Protein AF-A0A925Q918-F1 (afdb_monomer_lite)

Structure (mmCIF, N/CA/C/O backbone):
data_AF-A0A925Q918-F1
#
_entry.id   AF-A0A925Q918-F1
#
loop_
_atom_site.group_PDB
_atom_site.id
_atom_site.type_symbol
_atom_site.label_atom_id
_atom_site.label_alt_id
_atom_site.label_comp_id
_atom_site.label_asym_id
_atom_site.label_entity_id
_atom_site.label_seq_id
_atom_site.pdbx_PDB_ins_code
_atom_site.Cartn_x
_atom_site.Cartn_y
_atom_site.Cartn_z
_atom_site.occupancy
_atom_site.B_iso_or_equiv
_atom_site.auth_seq_id
_atom_site.auth_comp_id
_atom_site.auth_asym_id
_atom_site.auth_atom_id
_atom_site.pdbx_PDB_model_num
ATOM 1 N N . MET A 1 1 ? -35.138 20.720 -2.880 1.00 37.59 1 MET A N 1
ATOM 2 C CA . MET A 1 1 ? -34.017 20.878 -3.836 1.00 37.59 1 MET A CA 1
ATOM 3 C C . MET A 1 1 ? -32.774 20.221 -3.249 1.00 37.59 1 MET A C 1
ATOM 5 O O . MET A 1 1 ? -32.329 20.643 -2.191 1.00 37.59 1 MET A O 1
ATOM 9 N N . LYS A 1 2 ? -32.276 19.140 -3.869 1.00 40.06 2 LYS A N 1
ATOM 10 C CA . LYS A 1 2 ? -31.050 18.437 -3.449 1.00 40.06 2 LYS A CA 1
ATOM 11 C C . LYS A 1 2 ? -29.834 19.324 -3.742 1.00 40.06 2 LYS A C 1
ATOM 13 O O . LYS A 1 2 ? -29.638 19.727 -4.882 1.00 40.06 2 LYS A O 1
ATOM 18 N N . SER A 1 3 ? -29.049 19.622 -2.711 1.00 36.06 3 SER A N 1
ATOM 19 C CA . SER A 1 3 ? -27.741 20.272 -2.839 1.00 36.06 3 SER A CA 1
ATOM 20 C C . SER A 1 3 ? -26.745 19.302 -3.496 1.00 36.06 3 SER A C 1
ATOM 22 O O . SER A 1 3 ? -26.729 18.128 -3.111 1.00 36.06 3 SER A O 1
ATOM 24 N N . PRO A 1 4 ? -25.923 19.733 -4.469 1.00 42.91 4 PRO A N 1
ATOM 25 C CA . PRO A 1 4 ? -24.877 18.887 -5.023 1.00 42.91 4 PRO A CA 1
ATOM 26 C C . PRO A 1 4 ? -23.776 18.694 -3.972 1.00 42.91 4 PRO A C 1
ATOM 28 O O . PRO A 1 4 ? -23.229 19.656 -3.428 1.00 42.91 4 PRO A O 1
ATOM 31 N N . SER A 1 5 ? -23.450 17.436 -3.671 1.00 46.84 5 SER A N 1
ATOM 32 C CA . SER A 1 5 ? -22.357 17.074 -2.770 1.00 46.84 5 SER A CA 1
ATOM 33 C C . SER A 1 5 ? -21.031 17.585 -3.334 1.00 46.84 5 SER A C 1
ATOM 35 O O . SER A 1 5 ? -20.573 17.119 -4.379 1.00 46.84 5 SER A O 1
ATOM 37 N N . ARG A 1 6 ? -20.411 18.549 -2.650 1.00 44.41 6 ARG A N 1
ATOM 38 C CA . ARG A 1 6 ? -19.086 19.064 -3.006 1.00 44.41 6 ARG A CA 1
ATOM 39 C C . ARG A 1 6 ? -18.035 17.986 -2.740 1.00 44.41 6 ARG A C 1
ATOM 41 O O . ARG A 1 6 ? -17.865 17.547 -1.606 1.00 44.41 6 ARG A O 1
ATOM 48 N N . MET A 1 7 ? -17.332 17.581 -3.792 1.00 38.00 7 MET A N 1
ATOM 49 C CA . MET A 1 7 ? -16.152 16.724 -3.718 1.00 38.00 7 MET A CA 1
ATOM 50 C C . MET A 1 7 ? -15.039 17.497 -2.999 1.00 38.00 7 MET A C 1
ATOM 52 O O . MET A 1 7 ? -14.451 18.420 -3.555 1.00 38.00 7 MET A O 1
ATOM 56 N N . SER A 1 8 ? -14.811 17.189 -1.722 1.00 34.91 8 SER A N 1
ATOM 57 C CA . SER A 1 8 ? -13.728 17.790 -0.941 1.00 34.91 8 SER A CA 1
ATOM 58 C C . SER A 1 8 ? -12.432 17.048 -1.258 1.00 34.91 8 SER A C 1
ATOM 60 O O . SER A 1 8 ? -12.222 15.933 -0.791 1.00 34.91 8 SER A O 1
ATOM 62 N N . ILE A 1 9 ? -11.572 17.660 -2.073 1.00 39.00 9 ILE A N 1
ATOM 63 C CA . ILE A 1 9 ? -10.197 17.200 -2.286 1.00 39.00 9 ILE A CA 1
ATOM 64 C C . ILE A 1 9 ? -9.387 17.684 -1.081 1.00 39.00 9 ILE A C 1
ATOM 66 O O . ILE A 1 9 ? -9.097 18.874 -0.959 1.00 39.00 9 ILE A O 1
ATOM 70 N N . ARG A 1 10 ? -9.063 16.780 -0.155 1.00 36.84 10 ARG A N 1
ATOM 71 C CA . ARG A 1 10 ? -8.125 17.059 0.938 1.00 36.84 10 ARG A CA 1
ATOM 72 C C . ARG A 1 10 ? -6.734 16.623 0.491 1.00 36.84 10 ARG A C 1
ATOM 74 O O . ARG A 1 10 ? -6.444 15.434 0.447 1.00 36.84 10 ARG A O 1
ATOM 81 N N . VAL A 1 11 ? -5.893 17.588 0.124 1.00 34.44 11 VAL A N 1
ATOM 82 C CA . VAL A 1 11 ? -4.475 17.352 -0.176 1.00 34.44 11 VAL A CA 1
ATOM 83 C C . VAL A 1 11 ? -3.714 17.310 1.147 1.00 34.44 11 VAL A C 1
ATOM 85 O O . VAL A 1 11 ? -3.622 18.322 1.835 1.00 34.44 11 VAL A O 1
ATOM 88 N N . CYS A 1 12 ? -3.177 16.146 1.507 1.00 30.91 12 CYS A N 1
ATOM 89 C CA . CYS A 1 12 ? -2.234 15.998 2.612 1.00 30.91 12 CYS A CA 1
ATOM 90 C C . CYS A 1 12 ? -0.855 15.719 2.005 1.00 30.91 12 CYS A C 1
ATOM 92 O O . CYS A 1 12 ? -0.639 14.656 1.429 1.00 30.91 12 CYS A O 1
ATOM 94 N N . VAL A 1 13 ? 0.064 16.685 2.086 1.00 33.44 13 VAL A N 1
ATOM 95 C CA . VAL A 1 13 ? 1.458 16.497 1.658 1.00 33.44 13 VAL A CA 1
ATOM 96 C C . VAL A 1 13 ? 2.226 15.920 2.842 1.00 33.44 13 VAL A C 1
ATOM 98 O O . VAL A 1 13 ? 2.488 16.632 3.808 1.00 33.44 13 VAL A O 1
ATOM 101 N N . LEU A 1 14 ? 2.559 14.629 2.789 1.00 33.78 14 LEU A N 1
ATOM 102 C CA . LEU A 1 14 ? 3.441 13.991 3.765 1.00 33.78 14 LEU A CA 1
ATOM 103 C C . LEU A 1 14 ? 4.842 13.869 3.155 1.00 33.78 14 LEU A C 1
ATOM 105 O O . LEU A 1 14 ? 5.044 13.118 2.202 1.00 33.78 14 LEU A O 1
ATOM 109 N N . LEU A 1 15 ? 5.810 14.613 3.692 1.00 34.03 15 LEU A N 1
ATOM 110 C CA . LEU A 1 15 ? 7.219 14.477 3.328 1.00 34.03 15 LEU A CA 1
ATOM 111 C C . LEU A 1 15 ? 7.847 13.417 4.247 1.00 34.03 15 LEU A C 1
ATOM 113 O O . LEU A 1 15 ? 8.224 13.718 5.376 1.00 34.03 15 LEU A O 1
ATOM 117 N N . ALA A 1 16 ? 7.898 12.162 3.798 1.00 38.09 16 ALA A N 1
ATOM 118 C CA . ALA A 1 16 ? 8.493 11.067 4.564 1.00 38.09 16 ALA A CA 1
ATOM 119 C C . ALA A 1 16 ? 9.933 10.797 4.095 1.00 38.09 16 ALA A C 1
ATOM 121 O O . ALA A 1 16 ? 10.153 10.312 2.986 1.00 38.09 16 ALA A O 1
ATOM 122 N N . LEU A 1 17 ? 10.917 11.086 4.952 1.00 33.47 17 LEU A N 1
ATOM 123 C CA . LEU A 1 17 ? 12.289 10.588 4.815 1.00 33.47 17 LEU A CA 1
ATOM 124 C C . LEU A 1 17 ? 12.313 9.126 5.285 1.00 33.47 17 LEU A C 1
ATOM 126 O O . LEU A 1 17 ? 12.391 8.851 6.480 1.00 33.47 17 LEU A O 1
ATOM 130 N N . ILE A 1 18 ? 12.192 8.179 4.353 1.00 43.91 18 ILE A N 1
ATOM 131 C CA . ILE A 1 18 ? 12.262 6.746 4.669 1.00 43.91 18 ILE A CA 1
ATOM 132 C C . ILE A 1 18 ? 13.734 6.320 4.668 1.00 43.91 18 ILE A C 1
ATOM 134 O O . ILE A 1 18 ? 14.336 6.129 3.616 1.00 43.91 18 ILE A O 1
ATOM 138 N N . GLY A 1 19 ? 14.306 6.175 5.865 1.00 35.44 19 GLY A N 1
ATOM 139 C CA . GLY A 1 19 ? 15.662 5.669 6.108 1.00 35.44 19 GLY A CA 1
ATOM 140 C C . GLY A 1 19 ? 15.712 4.180 6.465 1.00 35.44 19 GLY A C 1
ATOM 141 O O . GLY A 1 19 ? 16.489 3.797 7.333 1.00 35.44 19 GLY A O 1
ATOM 142 N N . ALA A 1 20 ? 14.870 3.341 5.857 1.00 37.22 20 ALA A N 1
ATOM 143 C CA . ALA A 1 20 ? 14.883 1.897 6.092 1.00 37.22 20 ALA A CA 1
ATOM 144 C C . ALA A 1 20 ? 15.453 1.167 4.870 1.00 37.22 20 ALA A C 1
ATOM 146 O O . ALA A 1 20 ? 14.846 1.169 3.800 1.00 37.22 20 ALA A O 1
ATOM 147 N N . ALA A 1 21 ? 16.621 0.540 5.031 1.00 39.09 21 ALA A N 1
ATOM 148 C CA . ALA A 1 21 ? 17.145 -0.398 4.046 1.00 39.09 21 ALA A CA 1
ATOM 149 C C . ALA A 1 21 ? 16.276 -1.671 4.071 1.00 39.09 21 ALA A C 1
ATOM 151 O O . ALA A 1 21 ? 16.180 -2.306 5.125 1.00 39.09 21 ALA A O 1
ATOM 152 N N . PRO A 1 22 ? 15.625 -2.063 2.962 1.00 45.59 22 PRO A N 1
ATOM 153 C CA . PRO A 1 22 ? 14.920 -3.334 2.918 1.00 45.59 22 PRO A CA 1
ATOM 154 C C . PRO A 1 22 ? 15.937 -4.480 3.024 1.00 45.59 22 PRO A C 1
ATOM 156 O O . PRO A 1 22 ? 16.922 -4.516 2.286 1.00 45.59 22 PRO A O 1
ATOM 159 N N . LEU A 1 23 ? 15.699 -5.428 3.934 1.00 40.31 23 LEU A N 1
ATOM 160 C CA . LEU A 1 23 ? 16.424 -6.698 3.959 1.00 40.31 23 LEU A CA 1
ATOM 161 C C . LEU A 1 23 ? 15.971 -7.530 2.753 1.00 40.31 23 LEU A C 1
ATOM 163 O O . LEU A 1 23 ? 14.860 -8.058 2.728 1.00 40.31 23 LEU A O 1
ATOM 167 N N . ALA A 1 24 ? 16.828 -7.614 1.738 1.00 43.19 24 ALA A N 1
ATOM 168 C CA . ALA A 1 24 ? 16.620 -8.449 0.565 1.00 43.19 24 ALA A CA 1
ATOM 169 C C . ALA A 1 24 ? 17.143 -9.867 0.836 1.00 43.19 24 ALA A C 1
ATOM 171 O O . ALA A 1 24 ? 18.334 -10.058 1.080 1.00 43.19 24 ALA A O 1
ATOM 172 N N . VAL A 1 25 ? 16.270 -10.872 0.769 1.00 38.81 25 VAL A N 1
ATOM 173 C CA . VAL A 1 25 ? 16.685 -12.279 0.693 1.00 38.81 25 VAL A CA 1
ATOM 174 C C . VAL A 1 25 ? 16.764 -12.639 -0.792 1.00 38.81 25 VAL A C 1
ATOM 176 O O . VAL A 1 25 ? 15.742 -12.872 -1.428 1.00 38.81 25 VAL A O 1
ATOM 179 N N . GLY A 1 26 ? 17.977 -12.615 -1.353 1.00 42.62 26 GLY A N 1
ATOM 180 C CA . GLY A 1 26 ? 18.254 -12.850 -2.778 1.00 42.62 26 GLY A CA 1
ATOM 181 C C . GLY A 1 26 ? 18.883 -11.630 -3.460 1.00 42.62 26 GLY A C 1
ATOM 182 O O . GLY A 1 26 ? 18.553 -10.494 -3.129 1.00 42.62 26 GLY A O 1
ATOM 183 N N . GLY A 1 27 ? 19.830 -11.858 -4.379 1.00 45.12 27 GLY A N 1
ATOM 184 C CA . GLY A 1 27 ? 20.510 -10.786 -5.114 1.00 45.12 27 GLY A CA 1
ATOM 185 C C . GLY A 1 27 ? 19.511 -9.826 -5.769 1.00 45.12 27 GLY A C 1
ATOM 186 O O . GLY A 1 27 ? 18.573 -10.260 -6.433 1.00 45.12 27 GLY A O 1
ATOM 187 N N . SER A 1 28 ? 19.687 -8.523 -5.539 1.00 51.94 28 SER A N 1
ATOM 188 C CA . SER A 1 28 ? 18.793 -7.484 -6.055 1.00 51.94 28 SER A CA 1
ATOM 189 C C . SER A 1 28 ? 19.136 -7.172 -7.510 1.00 51.94 28 SER A C 1
ATOM 191 O O . SER A 1 28 ? 20.188 -6.597 -7.779 1.00 51.94 28 SER A O 1
ATOM 193 N N . ASN A 1 29 ? 18.230 -7.490 -8.438 1.00 60.44 29 ASN A N 1
ATOM 194 C CA . ASN A 1 29 ? 18.363 -7.136 -9.860 1.00 60.44 29 ASN A CA 1
ATOM 195 C C . ASN A 1 29 ? 17.433 -5.977 -10.282 1.00 60.44 29 ASN A C 1
ATOM 197 O O . ASN A 1 29 ? 17.457 -5.556 -11.440 1.00 60.44 29 ASN A O 1
ATOM 201 N N . ARG A 1 30 ? 16.632 -5.439 -9.351 1.00 64.31 30 ARG A N 1
ATOM 202 C CA . ARG A 1 30 ? 15.842 -4.207 -9.518 1.00 64.31 30 ARG A CA 1
ATOM 203 C C . ARG A 1 30 ? 16.454 -3.027 -8.767 1.00 64.31 30 ARG A C 1
ATOM 205 O O . ARG A 1 30 ? 17.203 -3.208 -7.806 1.00 64.31 30 ARG A O 1
ATOM 212 N N . LEU A 1 31 ? 16.099 -1.812 -9.198 1.00 61.19 31 LEU A N 1
ATOM 213 C CA . LEU A 1 31 ? 16.453 -0.581 -8.492 1.00 61.19 31 LEU A CA 1
ATOM 214 C C . LEU A 1 31 ? 15.905 -0.635 -7.064 1.00 61.19 31 LEU A C 1
ATOM 216 O O . LEU A 1 31 ? 14.714 -0.902 -6.855 1.00 61.19 31 LEU A O 1
ATOM 220 N N . LEU A 1 32 ? 16.774 -0.363 -6.087 1.00 61.34 32 LEU A N 1
ATOM 221 C CA . LEU A 1 32 ? 16.380 -0.265 -4.686 1.00 61.34 32 LEU A CA 1
ATOM 222 C C . LEU A 1 32 ? 15.179 0.683 -4.561 1.00 61.34 32 LEU A C 1
ATOM 224 O O . LEU A 1 32 ? 15.100 1.697 -5.249 1.00 61.34 32 LEU A O 1
ATOM 228 N N . ALA A 1 33 ? 14.220 0.300 -3.717 1.00 62.22 33 ALA A N 1
ATOM 229 C CA . ALA A 1 33 ? 12.955 1.003 -3.486 1.00 62.22 33 ALA A CA 1
ATOM 230 C C . ALA A 1 33 ? 11.918 1.028 -4.639 1.00 62.22 33 ALA A C 1
ATOM 232 O O . ALA A 1 33 ? 10.837 1.584 -4.455 1.00 62.22 33 ALA A O 1
ATOM 233 N N . THR A 1 34 ? 12.145 0.336 -5.765 1.00 62.59 34 THR A N 1
ATOM 234 C CA . THR A 1 34 ? 11.083 0.087 -6.774 1.00 62.59 34 THR A CA 1
ATOM 235 C C . THR A 1 34 ? 10.290 -1.205 -6.536 1.00 62.59 34 THR A C 1
ATOM 237 O O . THR A 1 34 ? 9.191 -1.351 -7.053 1.00 62.59 34 THR A O 1
ATOM 240 N N . GLY A 1 35 ? 10.796 -2.126 -5.712 1.00 60.22 35 GLY A N 1
ATOM 241 C CA . GLY A 1 35 ? 10.077 -3.351 -5.318 1.00 60.22 35 GLY A CA 1
ATOM 242 C C . GLY A 1 35 ? 10.017 -3.605 -3.807 1.00 60.22 35 GLY A C 1
ATOM 243 O O . GLY A 1 35 ? 9.383 -4.557 -3.368 1.00 60.22 35 GLY A O 1
ATOM 244 N N . GLY A 1 36 ? 10.686 -2.758 -3.011 1.00 60.75 36 GLY A N 1
ATOM 245 C CA . GLY A 1 36 ? 10.850 -2.946 -1.562 1.00 60.75 36 GLY A CA 1
ATOM 246 C C . GLY A 1 36 ? 10.119 -1.935 -0.675 1.00 60.75 36 GLY A C 1
ATOM 247 O O . GLY A 1 36 ? 10.181 -2.061 0.544 1.00 60.75 36 GLY A O 1
ATOM 248 N N . VAL A 1 37 ? 9.457 -0.921 -1.247 1.00 79.88 37 VAL A N 1
ATOM 249 C CA . VAL A 1 37 ? 8.637 0.019 -0.462 1.00 79.88 37 VAL A CA 1
ATOM 250 C C . VAL A 1 37 ? 7.244 -0.572 -0.298 1.00 79.88 37 VAL A C 1
ATOM 252 O O . VAL A 1 37 ? 6.639 -1.022 -1.272 1.00 79.88 37 VAL A O 1
ATOM 255 N N . MET A 1 38 ? 6.748 -0.561 0.936 1.00 84.19 38 MET A N 1
ATOM 256 C CA . MET A 1 38 ? 5.483 -1.179 1.315 1.00 84.19 38 MET A CA 1
ATOM 257 C C . MET A 1 38 ? 4.484 -0.127 1.790 1.00 84.19 38 MET A C 1
ATOM 259 O O . MET A 1 38 ? 4.836 0.816 2.505 1.00 84.19 38 MET A O 1
ATOM 263 N N . GLN A 1 39 ? 3.222 -0.318 1.412 1.00 89.62 39 GLN A N 1
ATOM 264 C CA . GLN A 1 39 ? 2.101 0.420 1.970 1.00 89.62 39 GLN A CA 1
ATOM 265 C C . GLN A 1 39 ? 1.795 -0.112 3.382 1.00 89.62 39 GLN A C 1
ATOM 267 O O . GLN A 1 39 ? 1.918 -1.309 3.636 1.00 89.62 39 GLN A O 1
ATOM 272 N N . ILE A 1 40 ? 1.290 0.735 4.281 1.00 90.31 40 ILE A N 1
ATOM 273 C CA . ILE A 1 40 ? 0.862 0.376 5.644 1.00 90.31 40 ILE A CA 1
ATOM 274 C C . ILE A 1 40 ? -0.230 -0.703 5.684 1.00 90.31 40 ILE A C 1
ATOM 276 O O . ILE A 1 40 ? -0.476 -1.269 6.744 1.00 90.31 40 ILE A O 1
ATOM 280 N N . GLU A 1 41 ? -0.898 -0.972 4.561 1.00 90.62 41 GLU A N 1
ATOM 281 C CA . GLU A 1 41 ? -1.934 -2.003 4.402 1.00 90.62 41 GLU A CA 1
ATOM 282 C C . GLU A 1 41 ? -1.392 -3.310 3.799 1.00 90.62 41 GLU A C 1
ATOM 284 O O . GLU A 1 41 ? -2.156 -4.224 3.502 1.00 90.62 41 GLU A O 1
ATOM 289 N N . GLY A 1 42 ? -0.076 -3.414 3.599 1.00 87.94 42 GLY A N 1
ATOM 290 C CA . GLY A 1 42 ? 0.587 -4.659 3.213 1.00 87.94 42 GLY A CA 1
ATOM 291 C C . GLY A 1 42 ? 0.992 -4.765 1.753 1.00 87.94 42 GLY A C 1
ATOM 292 O O . GLY A 1 42 ? 1.946 -5.475 1.462 1.00 87.94 42 GLY A O 1
ATOM 293 N N . SER A 1 43 ? 0.322 -4.078 0.831 1.00 89.56 43 SER A N 1
ATOM 294 C CA . SER A 1 43 ? 0.672 -4.163 -0.593 1.00 89.56 43 SER A CA 1
ATOM 295 C C . SER A 1 43 ? 1.907 -3.337 -0.943 1.00 89.56 43 SER A C 1
ATOM 297 O O . SER A 1 43 ? 2.155 -2.294 -0.335 1.00 89.56 43 SER A O 1
ATOM 299 N N . ALA A 1 44 ? 2.652 -3.747 -1.971 1.00 88.00 44 ALA A N 1
ATOM 300 C CA . ALA A 1 44 ? 3.800 -2.974 -2.443 1.00 88.00 44 ALA A CA 1
ATOM 301 C C . ALA A 1 44 ? 3.373 -1.580 -2.930 1.00 88.00 44 ALA A C 1
ATOM 303 O O . ALA A 1 44 ? 2.360 -1.424 -3.628 1.00 88.00 44 ALA A O 1
ATOM 304 N N . GLY A 1 45 ? 4.148 -0.562 -2.568 1.00 83.31 45 GLY A N 1
ATOM 305 C CA . GLY A 1 45 ? 3.904 0.817 -2.964 1.00 83.31 45 GLY A CA 1
ATOM 306 C C . GLY A 1 45 ? 4.131 1.854 -1.876 1.00 83.31 45 GLY A C 1
ATOM 307 O O . GLY A 1 45 ? 4.560 1.555 -0.767 1.00 83.31 45 GLY A O 1
ATOM 308 N N . GLY A 1 46 ? 3.863 3.107 -2.228 1.00 73.88 46 GLY A N 1
ATOM 309 C CA . GLY A 1 46 ? 4.246 4.287 -1.467 1.00 73.88 46 GLY A CA 1
ATOM 310 C C . GLY A 1 46 ? 3.423 4.493 -0.207 1.00 73.88 46 GLY A C 1
ATOM 311 O O . GLY A 1 46 ? 2.471 5.266 -0.234 1.00 73.88 46 GLY A O 1
ATOM 312 N N . GLY A 1 47 ? 3.833 3.867 0.899 1.00 80.81 47 GLY A N 1
ATOM 313 C CA . GLY A 1 47 ? 3.461 4.210 2.278 1.00 80.81 47 GLY A CA 1
ATOM 314 C C . GLY A 1 47 ? 1.958 4.185 2.574 1.00 80.81 47 GLY A C 1
ATOM 315 O O . GLY A 1 47 ? 1.473 3.272 3.225 1.00 80.81 47 GLY A O 1
ATOM 316 N N . ALA A 1 48 ? 1.199 5.174 2.111 1.00 84.81 48 ALA A N 1
ATOM 317 C CA . ALA A 1 48 ? -0.256 5.237 2.240 1.00 84.81 48 ALA A CA 1
ATOM 318 C C . ALA A 1 48 ? -1.015 4.727 1.002 1.00 84.81 48 ALA A C 1
ATOM 320 O O . ALA A 1 48 ? -2.160 4.303 1.137 1.00 84.81 48 ALA A O 1
ATOM 321 N N . VAL A 1 49 ? -0.393 4.744 -0.182 1.00 88.75 49 VAL A N 1
ATOM 322 C CA . VAL A 1 49 ? -1.038 4.458 -1.474 1.00 88.75 49 VAL A CA 1
ATOM 323 C C . VAL A 1 49 ? -0.355 3.260 -2.141 1.00 88.75 49 VAL A C 1
ATOM 325 O O . VAL A 1 49 ? 0.873 3.262 -2.264 1.00 88.75 49 VAL A O 1
ATOM 328 N N . PRO A 1 50 ? -1.100 2.240 -2.607 1.00 91.81 50 PRO A N 1
ATOM 329 C CA . PRO A 1 50 ? -0.500 1.128 -3.328 1.00 91.81 50 PRO A CA 1
ATOM 330 C C . PRO A 1 50 ? -0.015 1.608 -4.697 1.00 91.81 50 PRO A C 1
ATOM 332 O O . PRO A 1 50 ? -0.698 2.374 -5.382 1.00 91.81 50 PRO A O 1
ATOM 335 N N . TRP A 1 51 ? 1.159 1.137 -5.104 1.00 93.81 51 TRP A N 1
ATOM 336 C CA . TRP A 1 51 ? 1.693 1.350 -6.447 1.00 93.81 51 TRP A CA 1
ATOM 337 C C . TRP A 1 51 ? 1.331 0.163 -7.340 1.00 93.81 51 TRP A C 1
ATOM 339 O O . TRP A 1 51 ? 0.978 -0.921 -6.866 1.00 93.81 51 TRP A O 1
ATOM 349 N N . ALA A 1 52 ? 1.463 0.350 -8.650 1.00 94.75 52 ALA A N 1
ATOM 350 C CA . ALA A 1 52 ? 1.263 -0.705 -9.633 1.00 94.75 52 ALA A CA 1
ATOM 351 C C . ALA A 1 52 ? 2.339 -1.803 -9.575 1.00 94.75 52 ALA A C 1
ATOM 353 O O . ALA A 1 52 ? 2.162 -2.865 -10.171 1.00 94.75 52 ALA A O 1
ATOM 354 N N . LEU A 1 53 ? 3.444 -1.540 -8.870 1.00 91.88 53 LEU A N 1
ATOM 355 C CA . LEU A 1 53 ? 4.577 -2.440 -8.661 1.00 91.88 53 LEU A CA 1
ATOM 356 C C . LEU A 1 53 ? 4.188 -3.669 -7.825 1.00 91.88 53 LEU A C 1
ATOM 358 O O . LEU A 1 53 ? 3.280 -3.604 -6.989 1.00 91.88 53 LEU A O 1
ATOM 362 N N . ILE A 1 54 ? 4.894 -4.773 -8.077 1.00 92.31 54 ILE A N 1
ATOM 363 C CA . ILE A 1 54 ? 4.757 -6.054 -7.378 1.00 92.31 54 ILE A CA 1
ATOM 364 C C . ILE A 1 54 ? 5.882 -6.184 -6.346 1.00 92.31 54 ILE A C 1
ATOM 366 O O . ILE A 1 54 ? 7.024 -5.810 -6.619 1.00 92.31 54 ILE A O 1
ATOM 370 N N . ALA A 1 55 ? 5.546 -6.700 -5.166 1.00 88.25 55 ALA A N 1
ATOM 371 C CA . ALA A 1 55 ? 6.466 -6.894 -4.053 1.00 88.25 55 ALA A CA 1
ATOM 372 C C . ALA A 1 55 ? 7.672 -7.772 -4.412 1.00 88.25 55 ALA A C 1
ATOM 374 O O . ALA A 1 55 ? 7.551 -8.785 -5.105 1.00 88.25 55 ALA A O 1
ATOM 375 N N . GLY A 1 56 ? 8.825 -7.422 -3.843 1.00 77.25 56 GLY A N 1
ATOM 376 C CA . GLY A 1 56 ? 10.084 -8.132 -4.032 1.00 77.25 56 GLY A CA 1
ATOM 377 C C . GLY A 1 56 ? 11.046 -7.409 -4.975 1.00 77.25 56 GLY A C 1
ATOM 378 O O . GLY A 1 56 ? 10.670 -6.586 -5.803 1.00 77.25 56 GLY A O 1
ATOM 379 N N . LEU A 1 57 ? 12.334 -7.726 -4.836 1.00 67.44 57 LEU A N 1
ATOM 380 C CA . LEU A 1 57 ? 13.427 -7.114 -5.609 1.00 67.44 57 LEU A CA 1
ATOM 381 C C . LEU A 1 57 ? 13.916 -7.996 -6.773 1.00 67.44 57 LEU A C 1
ATOM 383 O O . LEU A 1 57 ? 14.953 -7.714 -7.378 1.00 67.44 57 LEU A O 1
ATOM 387 N N . GLY A 1 58 ? 13.177 -9.069 -7.068 1.00 59.56 58 GLY A N 1
ATOM 388 C CA . GLY A 1 58 ? 13.475 -9.996 -8.155 1.00 59.56 58 GLY A CA 1
ATOM 389 C C . GLY A 1 58 ? 13.017 -9.485 -9.524 1.00 59.56 58 GLY A C 1
ATOM 390 O O . GLY A 1 58 ? 12.169 -8.597 -9.621 1.00 59.56 58 GLY A O 1
ATOM 391 N N . THR A 1 59 ? 13.590 -10.046 -10.589 1.00 61.62 59 THR A N 1
ATOM 392 C CA . THR A 1 59 ? 13.157 -9.820 -11.984 1.00 61.62 59 THR A CA 1
ATOM 393 C C . THR A 1 59 ? 12.016 -10.766 -12.380 1.00 61.62 59 THR A C 1
ATOM 395 O O . THR A 1 59 ? 11.651 -11.649 -11.605 1.00 61.62 59 THR A O 1
ATOM 398 N N . ASP A 1 60 ? 11.464 -10.607 -13.592 1.00 65.50 60 ASP A N 1
ATOM 399 C CA . ASP A 1 60 ? 10.253 -11.281 -14.111 1.00 65.50 60 ASP A CA 1
ATOM 400 C C . ASP A 1 60 ? 10.146 -12.802 -13.860 1.00 65.50 60 ASP A C 1
ATOM 402 O O . ASP A 1 60 ? 9.046 -13.345 -13.826 1.00 65.50 60 ASP A O 1
ATOM 406 N N . ALA A 1 61 ? 11.255 -13.525 -13.680 1.00 64.19 61 ALA A N 1
ATOM 407 C CA . 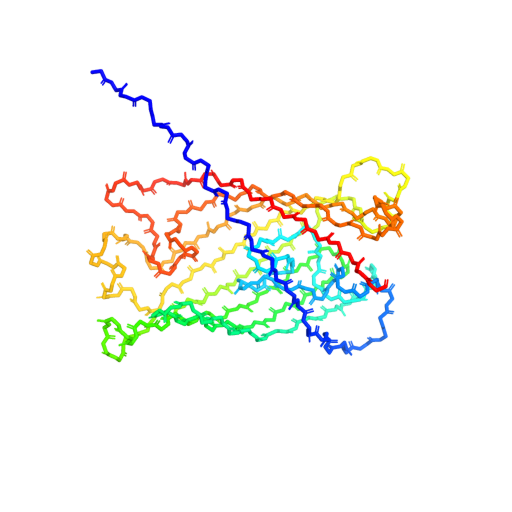ALA A 1 61 ? 11.238 -14.973 -13.455 1.00 64.19 61 ALA A CA 1
ATOM 408 C C . ALA A 1 61 ? 11.185 -15.389 -11.972 1.00 64.19 61 ALA A C 1
ATOM 410 O O . ALA A 1 61 ? 10.987 -16.569 -11.684 1.00 64.19 61 ALA A O 1
ATOM 411 N N . GLN A 1 62 ? 11.372 -14.464 -11.031 1.00 74.56 62 GLN A N 1
ATOM 412 C CA . GLN A 1 62 ? 11.633 -14.789 -9.630 1.00 74.56 62 GLN A CA 1
ATOM 413 C C . GLN A 1 62 ? 10.396 -14.626 -8.743 1.00 74.56 62 GLN A C 1
ATOM 415 O O . GLN A 1 62 ? 9.529 -13.782 -8.969 1.00 74.56 62 GLN A O 1
ATOM 420 N N . ILE A 1 63 ? 10.343 -15.450 -7.698 1.00 85.06 63 ILE A N 1
ATOM 421 C CA . ILE A 1 63 ? 9.472 -15.222 -6.548 1.00 85.06 63 ILE A CA 1
ATOM 422 C C . ILE A 1 63 ? 10.266 -14.359 -5.571 1.00 85.06 63 ILE A C 1
ATOM 424 O O . ILE A 1 63 ? 11.377 -14.721 -5.184 1.00 85.06 63 ILE A O 1
ATOM 428 N N . GLY A 1 64 ? 9.713 -13.207 -5.214 1.00 84.31 64 GLY A N 1
ATOM 429 C CA . GLY A 1 64 ? 10.333 -12.242 -4.315 1.00 84.31 64 GLY A CA 1
ATOM 430 C C . GLY A 1 64 ? 9.415 -11.928 -3.145 1.00 84.31 64 GLY A C 1
ATOM 431 O O . GLY A 1 64 ? 8.198 -12.020 -3.257 1.00 84.31 64 GLY A O 1
ATOM 432 N N . GLY A 1 65 ? 9.993 -11.558 -2.009 1.00 85.25 65 GLY A N 1
ATOM 433 C CA . GLY A 1 65 ? 9.237 -11.175 -0.823 1.00 85.25 65 GLY A CA 1
ATOM 434 C C . GLY A 1 65 ? 9.680 -9.825 -0.287 1.00 85.25 65 GLY A C 1
ATOM 435 O O . GLY A 1 65 ? 10.792 -9.361 -0.547 1.00 85.25 65 GLY A O 1
ATOM 436 N N . SER A 1 66 ? 8.808 -9.181 0.470 1.00 86.44 66 SER A N 1
ATOM 437 C CA . SER A 1 66 ? 9.129 -7.993 1.257 1.00 86.44 66 SER A CA 1
ATOM 438 C C . SER A 1 66 ? 8.348 -8.040 2.558 1.00 86.44 66 SER A C 1
ATOM 440 O O . SER A 1 66 ? 7.189 -8.443 2.573 1.00 86.44 66 SER A O 1
ATOM 442 N N . ALA A 1 67 ? 8.982 -7.638 3.651 1.00 89.06 67 ALA A N 1
ATOM 443 C CA . ALA A 1 67 ? 8.351 -7.497 4.954 1.00 89.06 67 ALA A CA 1
ATOM 444 C C . ALA A 1 67 ? 8.687 -6.122 5.524 1.00 89.06 67 ALA A C 1
ATOM 446 O O . ALA A 1 67 ? 9.738 -5.555 5.218 1.00 89.06 67 ALA A O 1
ATOM 447 N N . PHE A 1 68 ? 7.792 -5.581 6.339 1.00 88.62 68 PHE A N 1
ATOM 448 C CA . PHE A 1 68 ? 7.980 -4.290 6.981 1.00 88.62 68 PHE A CA 1
ATOM 449 C C . PHE A 1 68 ? 7.325 -4.268 8.357 1.00 88.62 68 PHE A C 1
ATOM 451 O O . PHE A 1 68 ? 6.358 -4.980 8.624 1.00 88.62 68 PHE A O 1
ATOM 458 N N . CYS A 1 69 ? 7.838 -3.380 9.197 1.00 91.88 69 CYS A N 1
ATOM 459 C CA . CYS A 1 69 ? 7.168 -2.887 10.384 1.00 91.88 69 CYS A CA 1
ATOM 460 C C . CYS A 1 69 ? 7.424 -1.385 10.457 1.00 91.88 69 CYS A C 1
ATOM 462 O O . CYS A 1 69 ? 8.560 -0.937 10.304 1.00 91.88 69 CYS A O 1
ATOM 464 N N . THR A 1 70 ? 6.372 -0.609 10.666 1.00 89.50 70 THR A N 1
ATOM 465 C CA . THR A 1 70 ? 6.434 0.841 10.813 1.00 89.50 70 THR A CA 1
ATOM 466 C C . THR A 1 70 ? 5.600 1.272 12.004 1.00 89.50 70 THR A C 1
ATOM 468 O O . THR A 1 70 ? 4.601 0.638 12.349 1.00 89.50 70 THR A O 1
ATOM 471 N N . LYS A 1 71 ? 6.019 2.363 12.631 1.00 90.94 71 LYS A N 1
ATOM 472 C CA . LYS A 1 71 ? 5.299 3.015 13.714 1.00 90.94 71 LYS A CA 1
ATOM 473 C C . LYS A 1 71 ? 5.307 4.511 13.451 1.00 90.94 71 LYS A C 1
ATOM 475 O O . LYS A 1 71 ? 6.356 5.084 13.161 1.00 90.94 71 LYS A O 1
ATOM 480 N N . VAL A 1 72 ? 4.138 5.126 13.533 1.00 88.94 72 VAL A N 1
ATOM 481 C CA . VAL A 1 72 ? 3.939 6.557 13.324 1.00 88.94 72 VAL A CA 1
ATOM 482 C C . VAL A 1 72 ? 3.181 7.098 14.521 1.00 88.94 72 VAL A C 1
ATOM 484 O O . VAL A 1 72 ? 2.076 6.654 14.809 1.00 88.94 72 VAL A O 1
ATOM 487 N N . HIS A 1 73 ? 3.771 8.071 15.201 1.00 87.44 73 HIS A N 1
ATOM 488 C CA . HIS A 1 73 ? 3.145 8.762 16.316 1.00 87.44 73 HIS A CA 1
ATOM 489 C C . HIS A 1 73 ? 2.738 10.170 15.864 1.00 87.44 73 HIS A C 1
ATOM 491 O O . HIS A 1 73 ? 3.564 10.921 15.337 1.00 87.44 73 HIS A O 1
ATOM 497 N N . VAL A 1 74 ? 1.460 10.517 16.029 1.00 83.00 74 VAL A N 1
ATOM 498 C CA . VAL A 1 74 ? 0.897 11.820 15.655 1.00 83.00 74 VAL A CA 1
ATOM 499 C C . VAL A 1 74 ? 0.077 12.366 16.813 1.00 83.00 74 VAL A C 1
ATOM 501 O O . VAL A 1 74 ? -1.073 11.980 17.014 1.00 83.00 74 VAL A O 1
ATOM 504 N N . GLN A 1 75 ? 0.644 13.347 17.513 1.00 83.69 75 GLN A N 1
ATOM 505 C CA . GLN A 1 75 ? 0.008 14.041 18.635 1.00 83.69 75 GLN A CA 1
ATOM 506 C C . GLN A 1 75 ? -0.442 13.087 19.747 1.00 83.69 75 GLN A C 1
ATOM 508 O O . GLN A 1 75 ? 0.351 12.816 20.628 1.00 83.69 75 GLN A O 1
ATOM 513 N N . LYS A 1 76 ? -1.699 12.629 19.700 1.00 82.75 76 LYS A N 1
ATOM 514 C CA . LYS A 1 76 ? -2.348 11.779 20.710 1.00 82.75 76 LYS A CA 1
ATOM 515 C C . LYS A 1 76 ? -2.687 10.379 20.201 1.00 82.75 76 LYS A C 1
ATOM 517 O O . LYS A 1 76 ? -3.480 9.667 20.807 1.00 82.75 76 LYS A O 1
ATOM 522 N N . PHE A 1 77 ? -2.180 10.038 19.023 1.00 84.88 77 PHE A N 1
ATOM 523 C CA . PHE A 1 77 ? -2.490 8.800 18.332 1.00 84.88 77 PHE A CA 1
ATOM 524 C C . PHE A 1 77 ? -1.202 8.122 17.904 1.00 84.88 77 PHE A C 1
ATOM 526 O O . PHE A 1 77 ? -0.277 8.772 17.405 1.00 84.88 77 PHE A O 1
ATOM 533 N N . GLU A 1 78 ? -1.172 6.804 18.020 1.00 90.31 78 GLU A N 1
ATOM 534 C CA . GLU A 1 78 ? -0.094 5.988 17.482 1.00 90.31 78 GLU A CA 1
ATOM 535 C C . GLU A 1 78 ? -0.663 4.968 16.498 1.00 90.31 78 GLU A C 1
ATOM 537 O O . GLU A 1 78 ? -1.668 4.316 16.763 1.00 90.31 78 GLU A O 1
ATOM 542 N N . LEU A 1 79 ? -0.019 4.835 15.341 1.00 90.56 79 LEU A N 1
ATOM 543 C CA . LEU A 1 79 ? -0.296 3.785 14.373 1.00 90.56 79 LEU A CA 1
ATOM 544 C C . LEU A 1 79 ? 0.937 2.896 14.246 1.00 90.56 79 LEU A C 1
ATOM 546 O O . LEU A 1 79 ? 1.977 3.336 13.751 1.00 90.56 79 LEU A O 1
ATOM 550 N N . ALA A 1 80 ? 0.801 1.631 14.618 1.00 93.31 80 ALA A N 1
ATOM 551 C CA . ALA A 1 80 ? 1.770 0.589 14.317 1.00 93.31 80 ALA A CA 1
ATOM 552 C C . ALA A 1 80 ? 1.228 -0.312 13.201 1.00 93.31 80 ALA A C 1
ATOM 554 O O . ALA A 1 80 ? 0.066 -0.713 13.222 1.00 93.31 80 ALA A O 1
ATOM 555 N N . SER A 1 81 ? 2.063 -0.652 12.220 1.00 93.88 81 SER A N 1
ATOM 556 C CA . SER A 1 81 ? 1.711 -1.612 11.174 1.00 93.88 81 SER A CA 1
ATOM 557 C C . SER A 1 81 ? 2.884 -2.516 10.848 1.00 93.88 81 SER A C 1
ATOM 559 O O . SER A 1 81 ? 3.987 -2.035 10.596 1.00 93.88 81 SER A O 1
ATOM 561 N N . CYS A 1 82 ? 2.633 -3.818 10.818 1.00 94.81 82 CYS A N 1
ATOM 562 C CA . CYS A 1 82 ? 3.575 -4.816 10.336 1.00 94.81 82 CYS A CA 1
ATOM 563 C C . CYS A 1 82 ? 2.910 -5.658 9.258 1.00 94.81 82 CYS A C 1
ATOM 565 O O . CYS A 1 82 ? 1.735 -6.012 9.366 1.00 94.81 82 CYS A O 1
ATOM 567 N N . GLY A 1 83 ? 3.669 -6.034 8.242 1.00 93.38 83 GLY A N 1
ATOM 568 C CA . GLY A 1 83 ? 3.142 -6.848 7.166 1.00 93.38 83 GLY A CA 1
ATOM 569 C C . GLY A 1 83 ? 4.218 -7.438 6.284 1.00 93.38 83 GLY A C 1
ATOM 570 O O . GLY A 1 83 ? 5.410 -7.158 6.419 1.00 93.38 83 GLY A O 1
ATOM 571 N N . LEU A 1 84 ? 3.766 -8.278 5.370 1.00 94.00 84 LEU A N 1
ATOM 572 C CA . LEU A 1 84 ? 4.591 -8.928 4.374 1.00 94.00 84 LEU A CA 1
ATOM 573 C C . LEU A 1 84 ? 3.814 -9.100 3.076 1.00 94.00 84 LEU A C 1
ATOM 575 O O . LEU A 1 84 ? 2.586 -9.193 3.072 1.00 94.00 84 LEU A O 1
ATOM 579 N N . ALA A 1 85 ? 4.545 -9.175 1.978 1.00 93.12 85 ALA A N 1
ATOM 580 C CA . ALA A 1 85 ? 4.012 -9.508 0.675 1.00 93.12 85 ALA A CA 1
ATOM 581 C C . ALA A 1 85 ? 4.974 -10.413 -0.081 1.00 93.12 85 ALA A C 1
ATOM 583 O O . ALA A 1 85 ? 6.194 -10.337 0.085 1.00 93.12 85 ALA A O 1
ATOM 584 N N . ILE A 1 86 ? 4.397 -11.259 -0.923 1.00 92.50 86 ILE A N 1
ATOM 585 C CA . ILE A 1 86 ? 5.108 -12.173 -1.804 1.00 92.50 86 ILE A CA 1
ATOM 586 C C . ILE A 1 86 ? 4.635 -11.889 -3.224 1.00 92.50 86 ILE A C 1
ATOM 588 O O . ILE A 1 86 ? 3.440 -11.964 -3.516 1.00 92.50 86 ILE A O 1
ATOM 592 N N . GLY A 1 87 ? 5.582 -11.546 -4.088 1.00 92.19 87 GLY A N 1
ATOM 593 C CA . GLY A 1 87 ? 5.402 -11.386 -5.519 1.00 92.19 87 GLY A CA 1
ATOM 594 C C . GLY A 1 87 ? 5.834 -12.639 -6.272 1.00 92.19 87 GLY A C 1
ATOM 595 O O . GLY A 1 87 ? 6.891 -13.211 -6.007 1.00 92.19 87 GLY A O 1
ATOM 596 N N . PHE A 1 88 ? 5.031 -13.045 -7.246 1.00 90.81 88 PHE A N 1
ATOM 597 C CA . PHE A 1 88 ? 5.260 -14.191 -8.113 1.00 90.81 88 PHE A CA 1
ATOM 598 C C . PHE A 1 88 ? 5.451 -13.701 -9.543 1.00 90.81 88 PHE A C 1
ATOM 600 O O . PHE A 1 88 ? 4.526 -13.133 -10.136 1.00 90.81 88 PHE A O 1
ATOM 607 N N . HIS A 1 89 ? 6.648 -13.933 -10.089 1.00 89.25 89 HIS A N 1
ATOM 608 C CA . HIS A 1 89 ? 6.997 -13.667 -11.489 1.00 89.25 89 HIS A CA 1
ATOM 609 C C . HIS A 1 89 ? 6.726 -12.226 -11.934 1.00 89.25 89 HIS A C 1
ATOM 611 O O . HIS A 1 89 ? 6.358 -11.975 -13.078 1.00 89.25 89 HIS A O 1
ATOM 617 N N . ASP A 1 90 ? 6.801 -11.279 -10.995 1.00 88.81 90 ASP A N 1
ATOM 618 C CA . ASP A 1 90 ? 6.405 -9.890 -11.218 1.00 88.81 90 ASP A CA 1
ATOM 619 C C . ASP A 1 90 ? 5.002 -9.751 -11.859 1.00 88.81 90 ASP A C 1
ATOM 621 O O . ASP A 1 90 ? 4.744 -8.861 -12.663 1.00 88.81 90 ASP A O 1
ATOM 625 N N . ARG A 1 91 ? 4.069 -10.667 -11.578 1.00 91.94 91 ARG A N 1
ATOM 626 C CA . ARG A 1 91 ? 2.698 -10.633 -12.125 1.00 91.94 91 ARG A CA 1
ATOM 627 C C . ARG A 1 91 ? 1.645 -10.617 -11.044 1.00 91.94 91 ARG A C 1
ATOM 629 O O . ARG A 1 91 ? 0.669 -9.890 -11.189 1.00 91.94 91 ARG A O 1
ATOM 636 N N . VAL A 1 92 ? 1.833 -11.399 -9.990 1.00 94.81 92 VAL A N 1
ATOM 637 C CA . VAL A 1 92 ? 0.851 -11.555 -8.915 1.00 94.81 92 VAL A CA 1
ATOM 638 C C . VAL A 1 92 ? 1.519 -11.259 -7.585 1.00 94.81 92 VAL A C 1
ATOM 640 O O . VAL A 1 92 ? 2.637 -11.691 -7.348 1.00 94.81 92 VAL A O 1
ATOM 643 N N . GLU A 1 93 ? 0.829 -10.545 -6.713 1.00 95.12 93 GLU A N 1
ATOM 644 C CA . GLU A 1 93 ? 1.231 -10.257 -5.344 1.00 95.12 93 GLU A CA 1
ATOM 645 C C . GLU A 1 93 ? 0.144 -10.752 -4.400 1.00 95.12 93 GLU A C 1
ATOM 647 O O . GLU A 1 93 ? -1.042 -10.510 -4.634 1.00 95.12 93 GLU A O 1
ATOM 652 N N . ILE A 1 94 ? 0.561 -11.405 -3.321 1.00 96.75 94 ILE A N 1
ATOM 653 C CA . ILE A 1 94 ? -0.281 -11.686 -2.161 1.00 96.75 94 ILE A CA 1
ATOM 654 C C . ILE A 1 94 ? 0.343 -10.968 -0.972 1.00 96.75 94 ILE A C 1
ATOM 656 O O . ILE A 1 94 ? 1.557 -11.039 -0.775 1.00 96.75 94 ILE A O 1
ATOM 660 N N . SER A 1 95 ? -0.474 -10.286 -0.179 1.00 96.62 95 SER A N 1
ATOM 661 C CA . SER A 1 95 ? -0.008 -9.498 0.958 1.00 96.62 95 SER A CA 1
ATOM 662 C C . SER A 1 95 ? -0.854 -9.712 2.203 1.00 96.62 95 SER A C 1
ATOM 664 O O . SER A 1 95 ? -2.056 -9.964 2.122 1.00 96.62 95 SER A O 1
ATOM 666 N N . TYR A 1 96 ? -0.233 -9.530 3.361 1.00 97.25 96 TYR A N 1
ATOM 667 C CA . TYR A 1 96 ? -0.911 -9.468 4.645 1.00 97.25 96 TYR A CA 1
ATOM 668 C C . TYR A 1 96 ? -0.293 -8.373 5.509 1.00 97.25 96 TYR A C 1
ATOM 670 O O . TYR A 1 96 ? 0.931 -8.273 5.601 1.00 97.25 96 TYR A O 1
ATOM 678 N N . ALA A 1 97 ? -1.123 -7.580 6.174 1.00 96.50 97 ALA A N 1
ATOM 679 C CA . ALA A 1 97 ? -0.685 -6.627 7.181 1.00 96.50 97 ALA A CA 1
ATOM 680 C C . ALA A 1 97 ? -1.638 -6.605 8.370 1.00 96.50 97 ALA A C 1
ATOM 682 O O . ALA A 1 97 ? -2.844 -6.807 8.233 1.00 96.50 97 ALA A O 1
ATOM 683 N N . ARG A 1 98 ? -1.075 -6.307 9.536 1.00 95.81 98 ARG A N 1
ATOM 684 C CA . ARG A 1 98 ? -1.809 -5.998 10.754 1.00 95.81 98 ARG A CA 1
ATOM 685 C C . ARG A 1 98 ? -1.482 -4.578 11.174 1.00 95.81 98 ARG A C 1
ATOM 687 O O . ARG A 1 98 ? -0.318 -4.256 11.409 1.00 95.81 98 ARG A O 1
ATOM 694 N N . GLN A 1 99 ? -2.523 -3.774 11.303 1.00 94.75 99 GLN A N 1
ATOM 695 C CA . GLN A 1 99 ? -2.472 -2.427 11.841 1.00 94.75 99 GLN A CA 1
ATOM 696 C C . GLN A 1 99 ? -3.028 -2.419 13.260 1.00 94.75 99 GLN A C 1
ATOM 698 O O . GLN A 1 99 ? -3.977 -3.141 13.569 1.00 94.75 99 GLN A O 1
ATOM 703 N N . ARG A 1 100 ? -2.442 -1.582 14.107 1.00 92.81 100 ARG A N 1
ATOM 704 C CA . ARG A 1 100 ? -2.919 -1.263 15.445 1.00 92.81 100 ARG A CA 1
ATOM 705 C C . ARG A 1 100 ? -2.888 0.249 15.603 1.00 92.81 100 ARG A C 1
ATOM 707 O O . ARG A 1 100 ? -1.839 0.861 15.415 1.00 92.81 100 ARG A O 1
ATOM 714 N N . PHE A 1 101 ? -4.039 0.825 15.905 1.00 90.81 101 PHE A N 1
ATOM 715 C CA . PHE A 1 101 ? -4.220 2.245 16.148 1.00 90.81 101 PHE A CA 1
ATOM 716 C C . PHE A 1 101 ? -4.517 2.460 17.629 1.00 90.81 101 PHE A C 1
ATOM 718 O O . PHE A 1 101 ? -5.593 2.093 18.096 1.00 90.81 101 PHE A O 1
ATOM 725 N N . ASP A 1 102 ? -3.562 3.005 18.370 1.00 89.12 102 ASP A N 1
ATOM 726 C CA . ASP A 1 102 ? -3.694 3.236 19.805 1.00 89.12 102 ASP A CA 1
ATOM 727 C C . ASP A 1 102 ? -4.346 4.605 20.075 1.00 89.12 102 ASP A C 1
ATOM 729 O O . ASP A 1 102 ? -3.986 5.627 19.477 1.00 89.12 102 ASP A O 1
ATOM 733 N N . LEU A 1 103 ? -5.327 4.595 20.981 1.00 85.06 103 LEU A N 1
ATOM 734 C CA . LEU A 1 103 ? -6.172 5.726 21.382 1.00 85.06 103 LEU A CA 1
ATOM 735 C C . LEU A 1 103 ? -5.951 6.127 22.853 1.00 85.06 103 LEU A C 1
ATOM 737 O O . LEU A 1 103 ? -6.684 6.976 23.358 1.00 85.06 103 LEU A O 1
ATOM 741 N N . ASP A 1 104 ? -4.964 5.525 23.525 1.00 80.94 104 ASP A N 1
ATOM 742 C CA . ASP A 1 104 ? -4.738 5.566 24.981 1.00 80.94 104 ASP A CA 1
ATOM 743 C C . ASP A 1 104 ? -4.758 6.982 25.585 1.00 80.94 104 ASP A C 1
ATOM 745 O O . ASP A 1 104 ? -5.332 7.217 26.646 1.00 80.94 104 ASP A O 1
ATOM 749 N N . GLU A 1 105 ? -4.219 7.971 24.868 1.00 80.06 105 GLU A N 1
ATOM 750 C CA . GLU A 1 105 ? -4.180 9.368 25.324 1.00 80.06 105 GLU A CA 1
ATOM 751 C C . GLU A 1 105 ? -5.549 10.078 25.327 1.00 80.06 105 GLU A C 1
ATOM 753 O O . GLU A 1 105 ? -5.683 11.185 25.861 1.00 80.06 105 GLU A O 1
ATOM 758 N N . ILE A 1 106 ? -6.567 9.481 24.705 1.00 80.31 106 ILE A N 1
ATOM 759 C CA . ILE A 1 106 ? -7.941 10.002 24.640 1.00 80.31 106 ILE A CA 1
ATOM 760 C C . ILE A 1 106 ? -8.905 9.069 25.372 1.00 80.31 106 ILE A C 1
ATOM 762 O O . ILE A 1 106 ? -9.778 9.540 26.102 1.00 80.31 106 ILE A O 1
ATOM 766 N N . ILE A 1 107 ? -8.748 7.761 25.175 1.00 81.12 107 ILE A N 1
ATOM 767 C CA . ILE A 1 107 ? -9.518 6.708 25.829 1.00 81.12 107 ILE A CA 1
ATOM 768 C C . ILE A 1 107 ? -8.500 5.730 26.432 1.00 81.12 107 ILE A C 1
ATOM 770 O O . ILE A 1 107 ? -7.943 4.916 25.695 1.00 81.12 107 ILE A O 1
ATOM 774 N N . PRO A 1 108 ? -8.233 5.816 27.748 1.00 81.88 108 PRO A N 1
ATOM 775 C CA . PRO A 1 108 ? -7.218 4.993 28.396 1.00 81.88 108 PRO A CA 1
ATOM 776 C C . PRO A 1 108 ? -7.435 3.495 28.161 1.00 81.88 108 PRO A C 1
ATOM 778 O O . PRO A 1 108 ? -8.524 2.976 28.405 1.00 81.88 108 PRO A O 1
ATOM 781 N N . GLY A 1 109 ? -6.384 2.807 27.723 1.00 79.81 109 GLY A N 1
ATOM 782 C CA . GLY A 1 109 ? -6.350 1.374 27.442 1.00 79.81 109 GLY A CA 1
ATOM 783 C C . GLY A 1 109 ? -6.902 0.957 26.077 1.00 79.81 109 GLY A C 1
ATOM 784 O O . GLY A 1 109 ? -6.908 -0.239 25.787 1.00 79.81 109 GLY A O 1
ATOM 785 N N . GLU A 1 110 ? -7.350 1.897 25.242 1.00 85.06 110 GLU A N 1
ATOM 786 C CA . GLU A 1 110 ? -8.072 1.572 24.012 1.00 85.06 110 GLU A CA 1
ATOM 787 C C . GLU A 1 110 ? -7.161 1.514 22.778 1.00 85.06 110 GLU A C 1
ATOM 789 O O . GLU A 1 110 ? -6.285 2.359 22.560 1.00 85.06 110 GLU A O 1
ATOM 794 N N . SER A 1 111 ? -7.405 0.525 21.920 1.00 88.19 111 SER A N 1
ATOM 795 C CA . SER A 1 111 ? -6.709 0.364 20.645 1.00 88.19 111 SER A CA 1
ATOM 796 C C . SER A 1 111 ? -7.593 -0.339 19.631 1.00 88.19 111 SER A C 1
ATOM 798 O O . SER A 1 111 ? -8.311 -1.262 19.999 1.00 88.19 111 SER A O 1
ATOM 800 N N . ILE A 1 112 ? -7.461 0.018 18.358 1.00 89.38 112 ILE A N 1
ATOM 801 C CA . ILE A 1 112 ? -8.201 -0.610 17.265 1.00 89.38 112 ILE A CA 1
ATOM 802 C C . ILE A 1 112 ? -7.241 -1.383 16.363 1.00 89.38 112 ILE A C 1
ATOM 804 O O . ILE A 1 112 ? -6.296 -0.823 15.802 1.00 89.38 112 ILE A O 1
ATOM 808 N N . GLY A 1 113 ? -7.500 -2.671 16.193 1.00 92.81 113 GLY A N 1
ATOM 809 C CA . GLY A 1 113 ? -6.799 -3.571 15.294 1.00 92.81 113 GLY A CA 1
ATOM 810 C C . GLY A 1 113 ? -7.510 -3.729 13.952 1.00 92.81 113 GLY A C 1
ATOM 811 O O . GLY A 1 113 ? -8.722 -3.940 13.890 1.00 92.81 113 GLY A O 1
ATOM 812 N N . VAL A 1 114 ? -6.743 -3.706 12.862 1.00 94.75 114 VAL A N 1
ATOM 813 C CA . VAL A 1 114 ? -7.239 -4.022 11.515 1.00 94.75 114 VAL A CA 1
ATOM 814 C C . VAL A 1 114 ? -6.302 -5.022 10.849 1.00 94.75 114 VAL A C 1
ATOM 816 O O . VAL A 1 114 ? -5.106 -4.770 10.706 1.00 94.75 114 VAL A O 1
ATOM 819 N N . ASP A 1 115 ? -6.854 -6.153 10.418 1.00 96.88 115 ASP A N 1
ATOM 820 C CA . ASP A 1 115 ? -6.156 -7.097 9.546 1.00 96.88 115 ASP A CA 1
ATOM 821 C C . ASP A 1 115 ? -6.493 -6.784 8.087 1.00 96.88 115 ASP A C 1
ATOM 823 O O . ASP A 1 115 ? -7.661 -6.592 7.738 1.00 96.88 115 ASP A O 1
ATOM 827 N N . VAL A 1 116 ? -5.476 -6.777 7.227 1.00 97.50 116 VAL A N 1
ATOM 828 C CA . VAL A 1 116 ? -5.616 -6.560 5.787 1.00 97.50 116 VAL A CA 1
ATOM 829 C C . VAL A 1 116 ? -4.971 -7.715 5.037 1.00 97.50 116 VAL A C 1
ATOM 831 O O . VAL A 1 116 ? -3.766 -7.929 5.135 1.00 97.50 116 VAL A O 1
ATOM 834 N N . ALA A 1 117 ? -5.766 -8.441 4.259 1.00 98.12 117 ALA A N 1
ATOM 835 C CA . ALA A 1 117 ? -5.297 -9.441 3.307 1.00 98.12 117 ALA A CA 1
ATOM 836 C C . ALA A 1 117 ? -5.494 -8.906 1.886 1.00 98.12 117 ALA A C 1
ATOM 838 O O . ALA A 1 117 ? -6.571 -8.420 1.546 1.00 98.12 117 ALA A O 1
ATOM 839 N N . GLY A 1 118 ? -4.463 -8.978 1.051 1.00 97.69 118 GLY A N 1
ATOM 840 C CA . GLY A 1 118 ? -4.461 -8.363 -0.270 1.00 97.69 118 GLY A CA 1
ATOM 841 C C . GLY A 1 118 ? -4.031 -9.308 -1.379 1.00 97.69 118 GLY A C 1
ATOM 842 O O . GLY A 1 118 ? -3.210 -10.202 -1.178 1.00 97.69 118 GLY A O 1
ATOM 843 N N . ILE A 1 119 ? -4.577 -9.060 -2.565 1.00 98.00 119 ILE A N 1
ATOM 844 C CA . ILE A 1 119 ? -4.099 -9.601 -3.834 1.00 98.00 119 ILE A CA 1
ATOM 845 C C . ILE A 1 119 ? -3.947 -8.454 -4.832 1.00 98.00 119 ILE A C 1
ATOM 847 O O . ILE A 1 119 ? -4.781 -7.546 -4.883 1.00 98.00 119 ILE A O 1
ATOM 851 N N . LYS A 1 120 ? -2.891 -8.484 -5.638 1.00 97.50 120 LYS A N 1
ATOM 852 C CA . LYS A 1 120 ? -2.662 -7.513 -6.712 1.00 97.50 120 LYS A CA 1
ATOM 853 C C . LYS A 1 120 ? -2.099 -8.224 -7.931 1.00 97.50 120 LYS A C 1
ATOM 855 O O . LYS A 1 120 ? -1.287 -9.133 -7.809 1.00 97.50 120 LYS A O 1
ATOM 860 N N . ILE A 1 121 ? -2.541 -7.815 -9.111 1.00 97.00 121 ILE A N 1
ATOM 861 C CA . ILE A 1 121 ? -2.132 -8.391 -10.386 1.00 97.00 121 ILE A CA 1
ATOM 862 C C . ILE A 1 121 ? -1.657 -7.261 -11.296 1.00 97.00 121 ILE A C 1
ATOM 864 O O . ILE A 1 121 ? -2.402 -6.312 -11.554 1.00 97.00 121 ILE A O 1
ATOM 868 N N . ARG A 1 122 ? -0.426 -7.364 -11.804 1.00 95.44 122 ARG A N 1
ATOM 869 C CA . ARG A 1 122 ? 0.099 -6.491 -12.861 1.00 95.44 122 ARG A CA 1
ATOM 870 C C . ARG A 1 122 ? -0.611 -6.839 -14.164 1.00 95.44 122 ARG A C 1
ATOM 872 O O . ARG A 1 122 ? -0.358 -7.887 -14.753 1.00 95.44 122 ARG A O 1
ATOM 879 N N . ALA A 1 123 ? -1.490 -5.950 -14.606 1.00 95.31 123 ALA A N 1
ATOM 880 C CA . ALA A 1 123 ? -2.270 -6.124 -15.822 1.00 95.31 123 ALA A CA 1
ATOM 881 C C . ALA A 1 123 ? -1.441 -5.818 -17.075 1.00 95.31 123 ALA A C 1
ATOM 883 O O . ALA A 1 123 ? -1.561 -6.518 -18.078 1.00 95.31 123 ALA A O 1
ATOM 884 N N . PHE A 1 124 ? -0.612 -4.769 -17.033 1.00 93.00 124 PHE A N 1
ATOM 885 C CA . PHE A 1 124 ? 0.084 -4.283 -18.223 1.00 93.00 124 PHE A CA 1
ATOM 886 C C . PHE A 1 124 ? 1.313 -3.427 -17.895 1.00 93.00 124 PHE A C 1
ATOM 888 O O . PHE A 1 124 ? 1.331 -2.753 -16.869 1.00 93.00 124 PHE A O 1
ATOM 895 N N . GLY A 1 125 ? 2.289 -3.414 -18.809 1.00 91.25 125 GLY A N 1
ATOM 896 C CA . GLY A 1 125 ? 3.460 -2.533 -18.797 1.00 91.25 125 GLY A CA 1
ATOM 897 C C . GLY A 1 125 ? 4.522 -2.877 -17.754 1.00 91.25 125 GLY A C 1
ATOM 898 O O . GLY A 1 125 ? 4.303 -3.698 -16.858 1.00 91.25 125 GLY A O 1
ATOM 899 N N . ASP A 1 126 ? 5.670 -2.219 -17.875 1.00 90.81 126 ASP A N 1
ATOM 900 C CA . ASP A 1 126 ? 6.724 -2.227 -16.865 1.00 90.81 126 ASP A CA 1
ATOM 901 C C . ASP A 1 126 ? 7.112 -0.799 -16.458 1.00 90.81 126 ASP A C 1
ATOM 903 O O . ASP A 1 126 ? 7.518 0.021 -17.282 1.00 90.81 126 ASP A O 1
ATOM 907 N N . ALA A 1 127 ? 6.970 -0.476 -15.171 1.00 88.75 127 ALA A N 1
ATOM 908 C CA . ALA A 1 127 ? 7.172 0.889 -14.694 1.00 88.75 127 ALA A CA 1
ATOM 909 C C . ALA A 1 127 ? 8.639 1.322 -14.778 1.00 88.75 127 ALA A C 1
ATOM 911 O O . ALA A 1 127 ? 8.894 2.523 -14.878 1.00 88.75 127 ALA A O 1
ATOM 912 N N . VAL A 1 128 ? 9.571 0.365 -14.693 1.00 86.44 128 VAL A N 1
ATOM 913 C CA . VAL A 1 128 ? 11.017 0.591 -14.600 1.00 86.44 128 VAL A CA 1
ATOM 914 C C . VAL A 1 128 ? 11.688 0.369 -15.951 1.00 86.44 128 VAL A C 1
ATOM 916 O O . VAL A 1 128 ? 12.535 1.174 -16.331 1.00 86.44 128 VAL A O 1
ATOM 919 N N . TYR A 1 129 ? 11.314 -0.673 -16.691 1.00 85.25 129 TYR A N 1
ATOM 920 C CA . TYR A 1 129 ? 12.028 -1.074 -17.906 1.00 85.25 129 TYR A CA 1
ATOM 921 C C . TYR A 1 129 ? 11.461 -0.477 -19.202 1.00 85.25 129 TYR A C 1
ATOM 923 O O . TYR A 1 129 ? 12.245 -0.220 -20.113 1.00 85.25 129 TYR A O 1
ATOM 931 N N . ASP A 1 130 ? 10.163 -0.153 -19.285 1.00 88.06 130 ASP A N 1
ATOM 932 C CA . ASP A 1 130 ? 9.565 0.450 -20.494 1.00 88.06 130 ASP A CA 1
ATOM 933 C C . ASP A 1 130 ? 9.870 1.965 -20.588 1.00 88.06 130 ASP A C 1
ATOM 935 O O . ASP A 1 130 ? 8.959 2.799 -20.624 1.00 88.06 130 ASP A O 1
ATOM 939 N N . GLN A 1 131 ? 11.146 2.365 -20.565 1.00 88.19 131 GLN A N 1
ATOM 940 C CA . GLN A 1 131 ? 11.561 3.782 -20.560 1.00 88.19 131 GLN A CA 1
ATOM 941 C C . GLN A 1 131 ? 11.266 4.513 -21.880 1.00 88.19 131 GLN A C 1
ATOM 943 O O . GLN A 1 131 ? 11.037 5.720 -21.879 1.00 88.19 131 GLN A O 1
ATOM 948 N N . ASP A 1 132 ? 11.233 3.794 -22.999 1.00 88.88 132 ASP A N 1
ATOM 949 C CA . ASP A 1 132 ? 10.915 4.294 -24.343 1.00 88.88 132 ASP A CA 1
ATOM 950 C C . ASP A 1 132 ? 9.411 4.525 -24.564 1.00 88.88 132 ASP A C 1
ATOM 952 O O . ASP A 1 132 ? 9.001 5.133 -25.556 1.00 88.88 132 ASP A O 1
ATOM 956 N N . ARG A 1 133 ? 8.568 4.056 -23.638 1.00 89.75 133 ARG A N 1
ATOM 957 C CA . ARG A 1 133 ? 7.111 4.108 -23.767 1.00 89.75 133 ARG A CA 1
ATOM 958 C C . ARG A 1 133 ? 6.504 5.142 -22.839 1.00 89.75 133 ARG A C 1
ATOM 960 O O . ARG A 1 133 ? 6.878 5.264 -21.676 1.00 89.75 133 ARG A O 1
ATOM 967 N N . TRP A 1 134 ? 5.497 5.852 -23.339 1.00 87.19 134 TRP A N 1
ATOM 968 C CA . TRP A 1 134 ? 4.800 6.897 -22.586 1.00 87.19 134 TRP A CA 1
ATOM 969 C C . TRP A 1 134 ? 3.840 6.344 -21.523 1.00 87.19 134 TRP A C 1
ATOM 971 O O . TRP A 1 134 ? 3.516 7.044 -20.565 1.00 87.19 134 TRP A O 1
ATOM 981 N N . TYR A 1 135 ? 3.367 5.105 -21.681 1.00 93.12 135 TYR A N 1
ATOM 982 C CA . TYR A 1 135 ? 2.374 4.529 -20.780 1.00 93.12 135 TYR A CA 1
ATOM 983 C C . TYR A 1 135 ? 2.993 4.042 -19.453 1.00 93.12 135 TYR A C 1
ATOM 985 O O . TYR A 1 135 ? 4.173 3.664 -19.410 1.00 93.12 135 TYR A O 1
ATOM 993 N N . PRO A 1 136 ? 2.205 4.038 -18.360 1.00 95.19 136 PRO A N 1
ATOM 994 C CA . PRO A 1 136 ? 2.604 3.476 -17.074 1.00 95.19 136 PRO A CA 1
ATOM 995 C C . PRO A 1 136 ? 2.400 1.957 -17.015 1.00 95.19 136 PRO A C 1
ATOM 997 O O . PRO A 1 136 ? 1.676 1.373 -17.824 1.00 95.19 136 PRO A O 1
ATOM 1000 N N . GLN A 1 137 ? 2.973 1.330 -15.990 1.00 95.31 137 GLN A N 1
ATOM 1001 C CA . GLN A 1 137 ? 2.532 0.013 -15.541 1.00 95.31 137 GLN A CA 1
ATOM 1002 C C . GLN A 1 137 ? 1.170 0.133 -14.869 1.00 95.31 137 GLN A C 1
ATOM 1004 O O . GLN A 1 137 ? 0.968 1.021 -14.040 1.00 95.31 137 GLN A O 1
ATOM 1009 N N . LEU A 1 138 ? 0.269 -0.789 -15.190 1.00 97.00 138 LEU A N 1
ATOM 1010 C CA . LEU A 1 138 ? -1.065 -0.887 -14.619 1.00 97.00 138 LEU A CA 1
ATOM 1011 C C . LEU A 1 138 ? -1.196 -2.152 -13.780 1.00 97.00 138 LEU A C 1
ATOM 1013 O O . LEU A 1 138 ? -0.805 -3.242 -14.208 1.00 97.00 138 LEU A O 1
ATOM 1017 N N . SER A 1 139 ? -1.814 -2.018 -12.612 1.00 96.94 139 SER A N 1
ATOM 1018 C CA . SER A 1 139 ? -2.231 -3.150 -11.794 1.00 96.94 139 SER A CA 1
ATOM 1019 C C . SER A 1 139 ? -3.663 -2.991 -11.311 1.0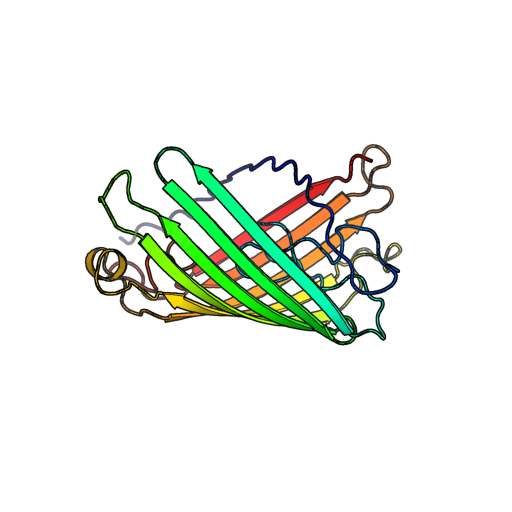0 96.94 139 SER A C 1
ATOM 1021 O O . SER A 1 139 ? -4.196 -1.884 -11.209 1.00 96.94 139 SER A O 1
ATOM 1023 N N . VAL A 1 140 ? -4.276 -4.126 -11.012 1.00 98.06 140 VAL A N 1
ATOM 1024 C CA . VAL A 1 140 ? -5.563 -4.212 -10.329 1.00 98.06 140 VAL A CA 1
ATOM 1025 C C . VAL A 1 140 ? -5.354 -4.952 -9.022 1.00 98.06 140 VAL A C 1
ATOM 1027 O O . VAL A 1 140 ? -4.563 -5.894 -8.965 1.00 98.06 140 VAL A O 1
ATOM 1030 N N . GLY A 1 141 ? -6.043 -4.546 -7.967 1.00 97.50 141 GLY A N 1
ATOM 1031 C CA . GLY A 1 141 ? -5.919 -5.213 -6.682 1.00 97.50 141 GLY A CA 1
ATOM 1032 C C . GLY A 1 141 ? -7.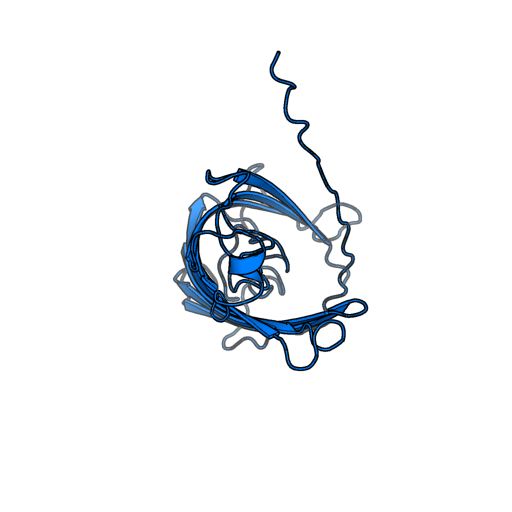191 -5.184 -5.862 1.00 97.50 141 GLY A C 1
ATOM 1033 O O . GLY A 1 141 ? -8.095 -4.374 -6.083 1.00 97.50 141 GLY A O 1
ATOM 1034 N N . ALA A 1 142 ? -7.240 -6.105 -4.911 1.00 97.75 142 ALA A N 1
ATOM 1035 C CA . ALA A 1 142 ? -8.286 -6.219 -3.918 1.00 97.75 142 ALA A CA 1
ATOM 1036 C C . ALA A 1 142 ? -7.654 -6.348 -2.530 1.00 97.75 142 ALA A C 1
ATOM 1038 O O . ALA A 1 142 ? -6.639 -7.025 -2.364 1.00 97.75 142 ALA A O 1
ATOM 1039 N N . GLN A 1 143 ? -8.253 -5.700 -1.537 1.00 97.31 143 GLN A N 1
ATOM 1040 C CA . GLN A 1 143 ? -7.852 -5.773 -0.135 1.00 97.31 143 GLN A CA 1
ATOM 1041 C C . GLN A 1 143 ? -9.081 -6.115 0.700 1.00 97.31 143 GLN A C 1
ATOM 1043 O O . GLN A 1 143 ? -10.000 -5.307 0.803 1.00 97.31 143 GLN A O 1
ATOM 1048 N N . TYR A 1 144 ? -9.095 -7.304 1.288 1.00 96.94 144 TYR A N 1
ATOM 1049 C CA . TYR A 1 144 ? -10.043 -7.664 2.330 1.00 96.94 144 TYR A CA 1
ATOM 1050 C C . TYR A 1 144 ? -9.544 -7.114 3.661 1.00 96.94 144 TYR A C 1
ATOM 1052 O O . TYR A 1 144 ? -8.429 -7.425 4.086 1.00 96.94 144 TYR A O 1
ATOM 1060 N N . LYS A 1 145 ? -10.366 -6.297 4.308 1.00 96.19 145 LYS A N 1
ATOM 1061 C CA . LYS A 1 145 ? -10.029 -5.616 5.554 1.00 96.19 145 LYS A CA 1
ATOM 1062 C C . LYS A 1 145 ? -11.011 -6.042 6.625 1.00 96.19 145 LYS A C 1
ATOM 1064 O O . LYS A 1 145 ? -12.212 -6.064 6.369 1.00 96.19 145 LYS A O 1
ATOM 1069 N N . ARG A 1 146 ? -10.506 -6.359 7.813 1.00 94.06 146 ARG A N 1
ATOM 1070 C CA . ARG A 1 146 ? -11.328 -6.727 8.965 1.00 94.06 146 ARG A CA 1
ATOM 1071 C C . ARG A 1 146 ? -10.884 -5.977 10.206 1.00 94.06 146 ARG A C 1
ATOM 1073 O O . ARG A 1 146 ? -9.759 -6.153 10.673 1.00 94.06 146 ARG A O 1
ATOM 1080 N N . ASN A 1 147 ? -11.800 -5.188 10.740 1.00 91.12 147 ASN A N 1
ATOM 1081 C CA . ASN A 1 147 ? -11.684 -4.549 12.033 1.00 91.12 147 ASN A CA 1
ATOM 1082 C C . ASN A 1 147 ? -11.888 -5.597 13.137 1.00 91.12 147 ASN A C 1
ATOM 1084 O O . ASN A 1 147 ? -12.790 -6.431 13.053 1.00 91.12 147 ASN A O 1
ATOM 1088 N N . LYS A 1 148 ? -11.006 -5.610 14.134 1.00 86.38 148 LYS A N 1
ATOM 1089 C CA . LYS A 1 148 ? -11.036 -6.575 15.242 1.00 86.38 148 LYS A CA 1
ATOM 1090 C C . LYS A 1 148 ? -11.765 -6.061 16.471 1.00 86.38 148 LYS A C 1
ATOM 1092 O O . LYS A 1 148 ? -12.237 -6.880 17.248 1.00 86.38 148 LYS A O 1
ATOM 1097 N N . ASP A 1 149 ? -11.893 -4.747 16.593 1.00 81.62 149 ASP A N 1
ATOM 1098 C CA . ASP A 1 149 ? -12.400 -4.059 17.780 1.00 81.62 149 ASP A CA 1
ATOM 1099 C C . ASP A 1 149 ? -13.666 -3.260 17.414 1.00 81.62 149 ASP A C 1
ATOM 1101 O O . ASP A 1 149 ? -13.877 -2.117 17.820 1.00 81.62 149 ASP A O 1
ATOM 1105 N N . PHE A 1 150 ? -14.514 -3.871 16.576 1.00 71.31 150 PHE A N 1
ATOM 1106 C CA . PHE A 1 150 ? -15.701 -3.241 15.994 1.00 71.31 150 PHE A CA 1
ATOM 1107 C C . PHE A 1 150 ? -16.766 -2.872 17.037 1.00 71.31 150 PHE A C 1
ATOM 1109 O O . PHE A 1 150 ? -17.432 -1.845 16.891 1.00 71.31 150 PHE A O 1
ATOM 1116 N N . ASP A 1 151 ? -16.886 -3.667 18.103 1.00 66.00 151 ASP A N 1
ATOM 1117 C CA . ASP A 1 151 ? -17.969 -3.601 19.097 1.00 66.00 151 ASP A CA 1
ATOM 1118 C C . ASP A 1 151 ? -17.923 -2.369 20.021 1.00 66.00 151 ASP A C 1
ATOM 1120 O O . ASP A 1 151 ? -18.769 -2.223 20.905 1.00 66.00 151 ASP A O 1
ATOM 1124 N N . PHE A 1 152 ? -16.961 -1.463 19.825 1.00 67.44 152 PHE A N 1
ATOM 1125 C CA . PHE A 1 152 ? -16.831 -0.239 20.609 1.00 67.44 152 PHE A CA 1
ATOM 1126 C C . PHE A 1 152 ? -16.877 1.013 19.722 1.00 67.44 152 PHE A C 1
ATOM 1128 O O . PHE A 1 152 ? -17.953 1.418 19.280 1.00 67.44 152 PHE A O 1
ATOM 1135 N N . VAL A 1 153 ? -15.740 1.653 19.434 1.00 65.19 153 VAL A N 1
ATOM 1136 C CA . VAL A 1 153 ? -15.707 2.946 18.723 1.00 65.19 153 VAL A CA 1
ATOM 1137 C C . VAL A 1 153 ? -16.346 2.886 17.321 1.00 65.19 153 VAL A C 1
ATOM 1139 O O . VAL A 1 153 ? -17.156 3.765 17.018 1.00 65.19 153 VAL A O 1
ATOM 1142 N N . PRO A 1 154 ? -16.063 1.891 16.456 1.00 62.34 154 PRO A N 1
ATOM 1143 C CA . PRO A 1 154 ? -16.629 1.851 15.104 1.00 62.34 154 PRO A CA 1
ATOM 1144 C C . PRO A 1 154 ? -18.160 1.726 15.074 1.00 62.34 154 PRO A C 1
ATOM 1146 O O . PRO A 1 154 ? -18.824 2.504 14.382 1.00 62.34 154 PRO A O 1
ATOM 1149 N N . ALA A 1 155 ? -18.731 0.802 15.854 1.00 64.00 155 ALA A N 1
ATOM 1150 C CA . ALA A 1 155 ? -20.180 0.618 15.943 1.00 64.00 155 ALA A CA 1
ATOM 1151 C C . ALA A 1 155 ? -20.881 1.840 16.565 1.00 64.00 155 ALA A C 1
ATOM 1153 O O . ALA A 1 155 ? -21.918 2.280 16.063 1.00 64.00 155 ALA A O 1
ATOM 1154 N N . LEU A 1 156 ? -20.289 2.452 17.600 1.00 61.28 156 LEU A N 1
ATOM 1155 C CA . LEU A 1 156 ? -20.817 3.671 18.231 1.00 61.28 156 LEU A CA 1
ATOM 1156 C C . LEU A 1 156 ? -20.806 4.882 17.286 1.00 61.28 156 LEU A C 1
ATOM 1158 O O . LEU A 1 156 ? -21.662 5.760 17.393 1.00 61.28 156 LEU A O 1
ATOM 1162 N N . LEU A 1 157 ? -19.864 4.923 16.341 1.00 66.00 157 LEU A N 1
ATOM 1163 C CA . LEU A 1 157 ? -19.790 5.944 15.292 1.00 66.00 157 LEU A CA 1
ATOM 1164 C C . LEU A 1 157 ? -20.687 5.640 14.078 1.00 66.00 157 LEU A C 1
ATOM 1166 O O . LEU A 1 157 ? -20.714 6.433 13.133 1.00 66.00 157 LEU A O 1
ATOM 1170 N N . GLY A 1 158 ? -21.443 4.538 14.114 1.00 65.38 158 GLY A N 1
ATOM 1171 C CA . GLY A 1 158 ? -22.466 4.198 13.128 1.00 65.38 158 GLY A CA 1
ATOM 1172 C C . GLY A 1 158 ? -21.989 3.328 11.965 1.00 65.38 158 GLY A C 1
ATOM 1173 O O . GLY A 1 158 ? -22.719 3.230 10.975 1.00 65.38 158 GLY A O 1
ATOM 1174 N N . ALA A 1 159 ? -20.803 2.711 12.049 1.00 73.12 159 ALA A N 1
ATOM 1175 C CA . ALA A 1 159 ? -20.371 1.708 11.075 1.00 73.12 159 ALA A CA 1
ATOM 1176 C C . ALA A 1 159 ? -21.295 0.478 11.115 1.00 73.12 159 ALA A C 1
ATOM 1178 O O . ALA A 1 159 ? -21.830 0.128 12.166 1.00 73.12 159 ALA A O 1
ATOM 1179 N N . ARG A 1 160 ? -21.505 -0.165 9.961 1.00 77.88 160 ARG A N 1
ATOM 1180 C CA . ARG A 1 160 ? -22.454 -1.286 9.824 1.00 77.88 160 ARG A CA 1
ATOM 1181 C C . ARG A 1 160 ? -21.778 -2.647 9.799 1.00 77.88 160 ARG A C 1
ATOM 1183 O O . ARG A 1 160 ? -22.315 -3.583 10.378 1.00 77.88 160 ARG A O 1
ATOM 1190 N N . ASP A 1 161 ? -20.621 -2.724 9.149 1.00 83.88 161 ASP A N 1
ATOM 1191 C CA . ASP A 1 161 ? -19.887 -3.969 8.943 1.00 83.88 161 ASP A CA 1
ATOM 1192 C C . ASP A 1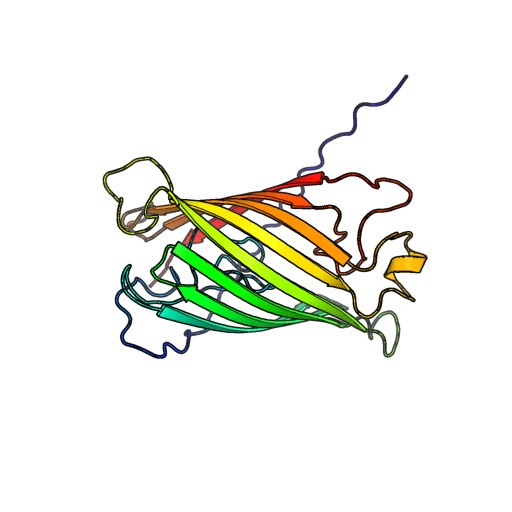 161 ? -18.495 -3.886 9.600 1.00 83.88 161 ASP A C 1
ATOM 1194 O O . ASP A 1 161 ? -17.832 -2.839 9.545 1.00 83.88 161 ASP A O 1
ATOM 1198 N N . ASP A 1 162 ? -18.026 -5.001 10.176 1.00 87.62 162 ASP A N 1
ATOM 1199 C CA . ASP A 1 162 ? -16.668 -5.161 10.724 1.00 87.62 162 ASP A CA 1
ATOM 1200 C C . ASP A 1 162 ? -15.627 -5.468 9.634 1.00 87.62 162 ASP A C 1
ATOM 1202 O O . ASP A 1 162 ? -14.425 -5.351 9.875 1.00 87.62 162 ASP A O 1
ATOM 1206 N N . ALA A 1 163 ? -16.061 -5.826 8.423 1.00 91.12 163 ALA A N 1
ATOM 1207 C CA . ALA A 1 163 ? -15.188 -6.158 7.305 1.00 91.12 163 ALA A CA 1
ATOM 1208 C C . ALA A 1 163 ? -15.741 -5.705 5.946 1.00 91.12 163 ALA A C 1
ATOM 1210 O O . ALA A 1 163 ? -16.950 -5.683 5.720 1.00 91.12 163 ALA A O 1
ATOM 1211 N N . ASP A 1 164 ? -14.848 -5.399 5.003 1.00 94.12 164 ASP A N 1
ATOM 1212 C CA . ASP A 1 164 ? -15.208 -5.153 3.602 1.00 94.12 164 ASP A CA 1
ATOM 1213 C C . ASP A 1 164 ? -14.022 -5.386 2.655 1.00 94.12 164 ASP A C 1
ATOM 1215 O O . ASP A 1 164 ? -12.876 -5.580 3.072 1.00 94.12 164 ASP A O 1
ATOM 1219 N N . ILE A 1 165 ? -14.309 -5.357 1.352 1.00 95.56 165 ILE A N 1
ATOM 1220 C CA . ILE A 1 165 ? -13.320 -5.474 0.282 1.00 95.56 165 ILE A CA 1
ATOM 1221 C C . ILE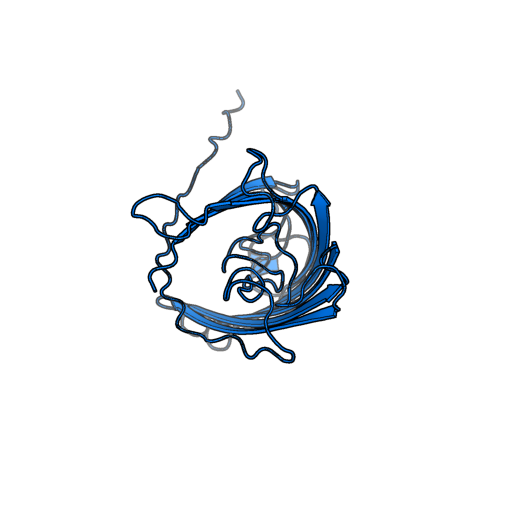 A 1 165 ? -13.155 -4.143 -0.444 1.00 95.56 165 ILE A C 1
ATOM 1223 O O . ILE A 1 165 ? -14.059 -3.686 -1.154 1.00 95.56 165 ILE A O 1
ATOM 1227 N N . ASP A 1 166 ? -11.943 -3.611 -0.401 1.00 95.56 166 ASP A N 1
ATOM 1228 C CA . ASP A 1 166 ? -11.519 -2.503 -1.244 1.00 95.56 166 ASP A CA 1
ATOM 1229 C C . ASP A 1 166 ? -11.021 -3.029 -2.588 1.00 95.56 166 ASP A C 1
ATOM 1231 O O . ASP A 1 166 ? -10.223 -3.962 -2.638 1.00 95.56 166 ASP A O 1
ATOM 1235 N N . LEU A 1 167 ? -11.470 -2.416 -3.683 1.00 97.06 167 LEU A N 1
ATOM 1236 C CA . LEU A 1 167 ? -10.982 -2.706 -5.035 1.00 97.06 167 LEU A CA 1
ATOM 1237 C C . LEU A 1 167 ? -10.235 -1.491 -5.562 1.00 97.06 167 LEU A C 1
ATOM 1239 O O . LEU A 1 167 ? -10.695 -0.367 -5.366 1.00 97.06 167 LEU A O 1
ATOM 1243 N N . TYR A 1 168 ? -9.117 -1.686 -6.249 1.00 97.06 168 TYR A N 1
ATOM 1244 C CA . TYR A 1 168 ? -8.366 -0.568 -6.806 1.00 97.06 168 TYR A CA 1
ATOM 1245 C C . TYR A 1 168 ? -7.688 -0.888 -8.134 1.00 97.06 168 TYR A C 1
ATOM 1247 O O . TYR A 1 168 ? -7.410 -2.042 -8.462 1.00 97.06 168 TYR A O 1
ATOM 1255 N N . VAL A 1 169 ? -7.399 0.178 -8.877 1.00 97.81 169 VAL A N 1
ATOM 1256 C CA . VAL A 1 169 ? -6.536 0.176 -10.059 1.00 97.81 169 VAL A CA 1
ATOM 1257 C C . VAL A 1 169 ? -5.418 1.179 -9.811 1.00 97.81 169 VAL A C 1
ATOM 1259 O O . VAL A 1 169 ? -5.702 2.315 -9.431 1.00 97.81 169 VAL A O 1
ATOM 1262 N N . ALA A 1 170 ? -4.169 0.770 -10.012 1.00 96.94 170 ALA A N 1
ATOM 1263 C CA . ALA A 1 170 ? -2.996 1.621 -9.840 1.00 96.94 170 ALA A CA 1
ATOM 1264 C C . ALA A 1 170 ? -2.229 1.760 -11.157 1.00 96.94 170 ALA A C 1
ATOM 1266 O O . ALA A 1 170 ? -2.129 0.810 -11.935 1.00 96.94 170 ALA A O 1
ATOM 1267 N N . ALA A 1 171 ? -1.674 2.946 -11.385 1.00 96.94 171 ALA A N 1
ATOM 1268 C CA . ALA A 1 171 ? -0.869 3.289 -12.545 1.00 96.94 171 ALA A CA 1
ATOM 1269 C C . ALA A 1 171 ? 0.437 3.942 -12.086 1.00 96.94 171 ALA A C 1
ATOM 1271 O O . ALA A 1 171 ? 0.410 5.040 -11.531 1.00 96.94 171 ALA A O 1
ATOM 1272 N N . THR A 1 172 ? 1.577 3.291 -12.326 1.00 95.06 172 THR A N 1
ATOM 1273 C CA . THR A 1 172 ? 2.900 3.775 -11.895 1.00 95.06 172 THR A CA 1
ATOM 1274 C C . THR A 1 172 ? 3.860 3.920 -13.068 1.00 95.06 172 THR A C 1
ATOM 1276 O O . THR A 1 172 ? 3.955 3.035 -13.917 1.00 95.06 172 THR A O 1
ATOM 1279 N N . LYS A 1 173 ? 4.627 5.012 -13.087 1.00 93.69 173 LYS A N 1
ATOM 1280 C CA . LYS A 1 173 ? 5.729 5.230 -14.029 1.00 93.69 173 LYS A CA 1
ATOM 1281 C C . LYS A 1 173 ? 6.978 5.690 -13.291 1.00 93.69 173 LYS A C 1
ATOM 1283 O O . LYS A 1 173 ? 6.895 6.600 -12.464 1.00 93.69 173 LYS A O 1
ATOM 1288 N N . VAL A 1 174 ? 8.119 5.088 -13.613 1.00 91.38 174 VAL A N 1
ATOM 1289 C CA . VAL A 1 174 ? 9.434 5.536 -13.153 1.00 91.38 174 VAL A CA 1
ATOM 1290 C C . VAL A 1 174 ? 10.157 6.218 -14.310 1.00 91.38 174 VAL A C 1
ATOM 1292 O O . VAL A 1 174 ? 10.277 5.656 -15.395 1.00 91.38 174 VAL A O 1
ATOM 1295 N N . TYR A 1 175 ? 10.646 7.426 -14.065 1.00 89.75 175 TYR A N 1
ATOM 1296 C CA . TYR A 1 175 ? 11.493 8.198 -14.963 1.00 89.75 175 TYR A CA 1
ATOM 1297 C C . TYR A 1 175 ? 12.911 8.178 -14.407 1.00 89.75 175 TYR A C 1
ATOM 1299 O O . TYR A 1 175 ? 13.166 8.792 -13.371 1.00 89.75 175 TYR A O 1
ATOM 1307 N N . LEU A 1 176 ? 13.832 7.472 -15.066 1.00 86.75 176 LEU A N 1
ATOM 1308 C CA . LEU A 1 176 ? 15.211 7.342 -14.575 1.00 86.75 176 LEU A CA 1
ATOM 1309 C C . LEU A 1 176 ? 15.999 8.654 -14.691 1.00 86.75 176 LEU A C 1
ATOM 1311 O O . LEU A 1 176 ? 16.751 8.996 -13.781 1.00 86.75 176 LEU A O 1
ATOM 1315 N N . ALA A 1 177 ? 15.765 9.403 -15.771 1.00 84.00 177 ALA A N 1
ATOM 1316 C CA . ALA A 1 177 ? 16.338 10.721 -16.041 1.00 84.00 177 ALA A CA 1
ATOM 1317 C C . ALA A 1 177 ? 15.254 11.810 -15.965 1.00 84.00 177 ALA A C 1
ATOM 1319 O O . ALA A 1 177 ? 14.992 12.530 -16.928 1.00 84.00 177 ALA A O 1
ATOM 1320 N N . GLY A 1 178 ? 14.560 11.879 -14.829 1.00 82.06 178 GLY A N 1
ATOM 1321 C CA . GLY A 1 178 ? 13.547 12.899 -14.587 1.00 82.06 178 GLY A CA 1
ATOM 1322 C C . GLY A 1 178 ? 14.151 14.278 -14.279 1.00 82.06 178 GLY A C 1
ATOM 1323 O O . GLY A 1 178 ? 15.358 14.498 -14.426 1.00 82.06 178 GLY A O 1
ATOM 1324 N N . PRO A 1 179 ? 13.321 15.232 -13.819 1.00 84.62 179 PRO A N 1
ATOM 1325 C CA . PRO A 1 179 ? 13.782 16.555 -13.407 1.00 84.62 179 PRO A CA 1
ATOM 1326 C C . PRO A 1 179 ? 14.990 16.492 -12.460 1.00 84.62 179 PRO A C 1
ATOM 1328 O O . PRO A 1 179 ? 15.060 15.628 -11.584 1.00 84.62 179 PRO A O 1
ATOM 1331 N N . PHE A 1 180 ? 15.931 17.426 -12.621 1.00 86.44 180 PHE A N 1
ATOM 1332 C CA . PHE A 1 180 ? 17.189 17.485 -11.858 1.00 86.44 180 PHE A CA 1
ATOM 1333 C C . PHE A 1 180 ? 18.122 16.275 -12.046 1.00 86.44 180 PHE A C 1
ATOM 1335 O O . PHE A 1 180 ? 18.966 16.032 -11.187 1.00 86.44 180 PHE A O 1
ATOM 1342 N N . SER A 1 181 ? 17.977 15.521 -13.142 1.00 84.81 181 SER A N 1
ATOM 1343 C CA . SER A 1 181 ? 18.753 14.299 -13.417 1.00 84.81 181 SER A CA 1
ATOM 1344 C C . SER A 1 181 ? 18.585 13.225 -12.339 1.00 84.81 181 SER A C 1
ATOM 1346 O O . SER A 1 181 ? 19.501 12.453 -12.069 1.00 84.81 181 SER A O 1
ATOM 1348 N N . ARG A 1 182 ? 17.412 13.197 -11.697 1.00 86.44 182 ARG A N 1
ATOM 1349 C CA . ARG A 1 182 ? 17.079 12.241 -10.636 1.00 86.44 182 ARG A CA 1
ATOM 1350 C C . ARG A 1 182 ? 16.080 11.214 -11.128 1.00 86.44 182 ARG A C 1
ATOM 1352 O O . ARG A 1 182 ? 15.322 11.464 -12.066 1.00 86.44 182 ARG A O 1
ATOM 1359 N N . THR A 1 183 ? 16.029 10.081 -10.438 1.00 87.88 183 THR A N 1
ATOM 1360 C CA . THR A 1 183 ? 14.946 9.124 -10.640 1.00 87.88 183 THR A CA 1
ATOM 1361 C C . THR A 1 183 ? 13.684 9.624 -9.945 1.00 87.88 183 THR A C 1
ATOM 1363 O O . THR A 1 183 ? 13.704 9.967 -8.760 1.00 87.88 183 THR A O 1
ATOM 1366 N N . TRP A 1 184 ? 12.583 9.655 -10.688 1.00 89.88 184 TRP A N 1
ATOM 1367 C CA . TRP A 1 184 ? 11.264 10.035 -10.196 1.00 89.88 184 TRP A CA 1
ATOM 1368 C C . TRP A 1 184 ? 10.276 8.902 -10.408 1.00 89.88 184 TRP A C 1
ATOM 1370 O O . TRP A 1 184 ? 10.250 8.288 -11.469 1.00 89.88 184 TRP A O 1
ATOM 1380 N N . LEU A 1 185 ? 9.417 8.664 -9.429 1.00 91.00 185 LEU A N 1
ATOM 1381 C CA . LEU A 1 185 ? 8.299 7.740 -9.528 1.00 91.00 185 LEU A CA 1
ATOM 1382 C C . LEU A 1 185 ? 7.008 8.527 -9.372 1.00 91.00 185 LEU A C 1
ATOM 1384 O O . LEU A 1 185 ? 6.834 9.245 -8.391 1.00 91.00 185 LEU A O 1
ATOM 1388 N N . MET A 1 186 ? 6.107 8.367 -10.333 1.00 93.00 186 MET A N 1
ATOM 1389 C CA . MET A 1 186 ? 4.766 8.942 -10.317 1.00 93.00 186 MET A CA 1
ATOM 1390 C C . MET A 1 186 ? 3.745 7.818 -10.243 1.00 93.00 186 MET A C 1
ATOM 1392 O O . MET A 1 186 ? 3.845 6.844 -10.992 1.00 93.00 186 MET A O 1
ATOM 1396 N N . ASN A 1 187 ? 2.758 7.956 -9.364 1.00 94.81 187 ASN A N 1
ATOM 1397 C CA . ASN A 1 187 ? 1.682 6.989 -9.224 1.00 94.81 187 ASN A CA 1
ATOM 1398 C C . ASN A 1 187 ? 0.321 7.664 -9.048 1.00 94.81 187 ASN A C 1
ATOM 1400 O O . ASN A 1 187 ? 0.191 8.643 -8.307 1.00 94.81 187 ASN A O 1
ATOM 1404 N N . GLY A 1 188 ? -0.690 7.073 -9.680 1.00 95.94 188 GLY A N 1
ATOM 1405 C CA . GLY A 1 188 ? -2.094 7.357 -9.423 1.00 95.94 188 GLY A CA 1
ATOM 1406 C C . GLY A 1 188 ? -2.878 6.073 -9.185 1.00 95.94 188 GLY A C 1
ATOM 1407 O O . GLY A 1 188 ? -2.735 5.109 -9.935 1.00 95.94 188 GLY A O 1
ATOM 1408 N N . THR A 1 189 ? -3.724 6.080 -8.162 1.00 96.94 189 THR A N 1
ATOM 1409 C CA . THR A 1 189 ? -4.561 4.948 -7.768 1.00 96.94 189 THR A CA 1
ATOM 1410 C C . THR A 1 189 ? -6.008 5.401 -7.640 1.00 96.94 189 THR A C 1
ATOM 1412 O O . THR A 1 189 ? -6.307 6.407 -7.000 1.00 96.94 189 THR A O 1
ATOM 1415 N N . LEU A 1 190 ? -6.920 4.645 -8.245 1.00 97.12 190 LEU A N 1
ATOM 1416 C CA . LEU A 1 190 ? -8.357 4.780 -8.037 1.00 97.12 190 LEU A CA 1
ATOM 1417 C C . LEU A 1 190 ? -8.829 3.621 -7.166 1.00 97.12 190 LEU A C 1
ATOM 1419 O O . LEU A 1 190 ? -8.725 2.467 -7.580 1.00 97.12 190 LEU A O 1
ATOM 1423 N N . ARG A 1 191 ? -9.356 3.923 -5.977 1.00 95.94 191 ARG A N 1
ATOM 1424 C CA . ARG A 1 191 ? -9.836 2.936 -5.001 1.00 95.94 191 ARG A CA 1
ATOM 1425 C C . ARG A 1 191 ? -11.339 3.074 -4.777 1.00 95.94 191 ARG A C 1
ATOM 1427 O O . ARG A 1 191 ? -11.825 4.148 -4.442 1.00 95.94 191 ARG A O 1
ATOM 1434 N N . ALA A 1 192 ? -12.065 1.972 -4.909 1.00 95.75 192 ALA A N 1
ATOM 1435 C CA . ALA A 1 192 ? -13.457 1.822 -4.510 1.00 95.75 192 ALA A CA 1
ATOM 1436 C C . ALA A 1 192 ? -13.530 1.151 -3.130 1.00 95.75 192 ALA A C 1
ATOM 1438 O O . ALA A 1 192 ? -13.186 -0.024 -3.004 1.00 95.75 192 ALA A O 1
ATOM 1439 N N . THR A 1 193 ? -14.003 1.877 -2.118 1.00 93.44 193 THR A N 1
ATOM 1440 C CA . THR A 1 193 ? -14.020 1.436 -0.709 1.00 93.44 193 THR A CA 1
ATOM 1441 C C . THR A 1 193 ? -15.298 1.880 0.006 1.00 93.44 193 THR A C 1
ATOM 1443 O O . THR A 1 193 ? -15.878 2.902 -0.368 1.00 93.44 193 THR A O 1
ATOM 1446 N N . ARG A 1 194 ? -15.750 1.137 1.025 1.00 90.88 194 ARG A N 1
ATOM 1447 C CA . ARG A 1 194 ? -16.709 1.633 2.040 1.00 90.88 194 ARG A CA 1
ATOM 1448 C C . ARG A 1 194 ? -16.044 1.902 3.395 1.00 90.88 194 ARG A C 1
ATOM 1450 O O . ARG A 1 194 ? -16.738 2.217 4.356 1.00 90.88 194 ARG A O 1
ATOM 1457 N N . GLY A 1 195 ? -14.728 1.736 3.491 1.00 87.44 195 GLY A N 1
ATOM 1458 C CA . GLY A 1 195 ? -13.986 1.855 4.737 1.00 87.44 195 GLY A CA 1
ATOM 1459 C C . GLY A 1 195 ? -13.856 3.299 5.196 1.00 87.44 195 GLY A C 1
ATOM 1460 O O . GLY A 1 195 ? -13.491 4.192 4.427 1.00 87.44 195 GLY A O 1
ATOM 1461 N N . ASN A 1 196 ? -14.097 3.519 6.482 1.00 83.38 196 ASN A N 1
ATOM 1462 C CA . ASN A 1 196 ? -13.851 4.793 7.137 1.00 83.38 196 ASN A CA 1
ATOM 1463 C C . ASN A 1 196 ? -12.407 4.806 7.667 1.00 83.38 196 ASN A C 1
ATOM 1465 O O . ASN A 1 196 ? -12.043 3.973 8.493 1.00 83.38 196 ASN A O 1
ATOM 1469 N N . GLN A 1 197 ? -11.577 5.741 7.182 1.00 84.81 197 GLN A N 1
ATOM 1470 C CA . GLN A 1 197 ? -10.160 5.890 7.573 1.00 84.81 197 GLN A CA 1
ATOM 1471 C C . GLN A 1 197 ? -9.361 4.574 7.462 1.00 84.81 197 GLN A C 1
ATOM 1473 O O . GLN A 1 197 ? -8.939 4.010 8.464 1.00 84.81 197 GLN A O 1
ATOM 1478 N N . PHE A 1 198 ? -9.203 4.047 6.241 1.00 84.25 198 PHE A N 1
ATOM 1479 C CA . PHE A 1 198 ? -8.559 2.745 5.970 1.00 84.25 198 PHE A CA 1
ATOM 1480 C C . PHE A 1 198 ? -9.241 1.525 6.633 1.00 84.25 198 PHE A C 1
ATOM 1482 O O . PHE A 1 198 ? -8.693 0.429 6.623 1.00 84.25 198 PHE A O 1
ATOM 1489 N N . GLY A 1 199 ? -10.463 1.683 7.157 1.00 83.81 199 GLY A N 1
ATOM 1490 C CA . GLY A 1 199 ? -11.204 0.621 7.850 1.00 83.81 199 GLY A CA 1
ATOM 1491 C C . GLY A 1 199 ? -11.005 0.613 9.370 1.00 83.81 199 GLY A C 1
ATOM 1492 O O . GLY A 1 199 ? -11.633 -0.192 10.059 1.00 83.81 199 GLY A O 1
ATOM 1493 N N . ILE A 1 200 ? -10.200 1.537 9.911 1.00 84.56 200 ILE A N 1
ATOM 1494 C CA . ILE A 1 200 ? -10.014 1.720 11.362 1.00 84.56 200 ILE A CA 1
ATOM 1495 C C . ILE A 1 200 ? -11.352 2.042 12.036 1.00 84.56 200 ILE A C 1
ATOM 1497 O O . ILE A 1 200 ? -11.633 1.560 13.125 1.00 84.56 200 ILE A O 1
ATOM 1501 N N . LEU A 1 201 ? -12.222 2.802 11.373 1.00 85.44 201 LEU A N 1
ATOM 1502 C CA . LEU A 1 201 ? -13.542 3.151 11.905 1.00 85.44 201 LEU A CA 1
ATOM 1503 C C . LEU A 1 201 ? -14.668 2.298 11.306 1.00 85.44 201 LEU A C 1
ATOM 1505 O O . LEU A 1 201 ? -15.805 2.751 11.210 1.00 85.44 201 LEU A O 1
ATOM 1509 N N . GLY A 1 202 ? -14.351 1.078 10.870 1.00 85.81 202 GLY A N 1
ATOM 1510 C CA . GLY A 1 202 ? -15.315 0.154 10.276 1.00 85.81 202 GLY A CA 1
ATOM 1511 C C . GLY A 1 202 ? -15.770 0.563 8.873 1.00 85.81 202 GLY A C 1
ATOM 1512 O O . GLY A 1 202 ? -15.194 1.459 8.238 1.00 85.81 202 GLY A O 1
ATOM 1513 N N . PHE A 1 203 ? -16.797 -0.125 8.376 1.00 88.06 203 PHE A N 1
ATOM 1514 C CA . PHE A 1 203 ? -17.245 -0.025 6.988 1.00 88.06 203 PHE A CA 1
ATOM 1515 C C . PHE A 1 203 ? -18.720 0.369 6.886 1.00 88.06 203 PHE A C 1
ATOM 1517 O O . PHE A 1 203 ? -19.561 -0.027 7.699 1.00 88.06 203 PHE A O 1
ATOM 1524 N N . GLY A 1 204 ? -19.024 1.164 5.860 1.00 85.19 204 GLY A N 1
ATOM 1525 C CA . GLY A 1 204 ? -20.355 1.723 5.648 1.00 85.19 204 GLY A CA 1
ATOM 1526 C C . GLY A 1 204 ? -20.721 2.761 6.708 1.00 85.19 204 GLY A C 1
ATOM 1527 O O . GLY A 1 204 ? -19.871 3.268 7.445 1.00 85.19 204 GLY A O 1
ATOM 1528 N N . GLY A 1 205 ? -22.002 3.109 6.766 1.00 79.88 205 GLY A N 1
ATOM 1529 C CA . GLY A 1 205 ? -22.485 4.065 7.748 1.00 79.88 205 GLY A CA 1
ATOM 1530 C C . GLY A 1 205 ? -23.937 4.468 7.555 1.00 79.88 205 GLY A C 1
ATOM 1531 O O . GLY A 1 205 ? -24.520 4.313 6.480 1.00 79.88 205 GLY A O 1
ATOM 1532 N N . ASP A 1 206 ? -24.502 5.057 8.599 1.00 68.88 206 ASP A N 1
ATOM 1533 C CA . ASP A 1 206 ? -25.824 5.687 8.619 1.00 68.88 206 ASP A CA 1
ATOM 1534 C C . ASP A 1 206 ? -26.002 6.761 7.526 1.00 68.88 206 ASP A C 1
ATOM 1536 O O . ASP A 1 206 ? -27.051 6.843 6.883 1.00 68.88 206 ASP A O 1
ATOM 1540 N N . ARG A 1 207 ? -24.955 7.554 7.275 1.00 71.88 207 ARG A N 1
ATOM 1541 C CA . ARG A 1 207 ? -24.940 8.647 6.293 1.00 71.88 207 ARG A CA 1
ATOM 1542 C C . ARG A 1 207 ? -24.557 8.202 4.887 1.00 71.88 207 ARG A C 1
ATOM 1544 O O . ARG A 1 207 ? -24.969 8.846 3.920 1.00 71.88 207 ARG A O 1
ATOM 1551 N N . LYS A 1 208 ? -23.746 7.150 4.748 1.00 69.88 208 LYS A N 1
ATOM 1552 C CA . LYS A 1 208 ? -23.290 6.650 3.447 1.00 69.88 208 LYS A CA 1
ATOM 1553 C C . LYS A 1 208 ? -22.894 5.179 3.528 1.00 69.88 208 LYS A C 1
ATOM 1555 O O . LYS A 1 208 ? -21.827 4.842 4.020 1.00 69.88 208 LYS A O 1
ATOM 1560 N N . ASP A 1 209 ? -23.742 4.338 2.953 1.00 81.19 209 ASP A N 1
ATOM 1561 C CA . ASP A 1 209 ? -23.557 2.883 2.937 1.00 81.19 209 ASP A CA 1
ATOM 1562 C C . ASP A 1 209 ? -22.924 2.358 1.632 1.00 81.19 209 ASP A C 1
ATOM 1564 O O . ASP A 1 209 ? -22.424 1.242 1.552 1.00 81.19 209 ASP A O 1
ATOM 1568 N N . GLY A 1 210 ? -22.935 3.174 0.574 1.00 85.56 210 GLY A N 1
ATOM 1569 C CA . GLY A 1 210 ? -22.376 2.812 -0.729 1.00 85.56 210 GLY A CA 1
ATOM 1570 C C . GLY A 1 210 ? -20.871 3.068 -0.845 1.00 85.56 210 GLY A C 1
ATOM 1571 O O . GLY A 1 210 ? -20.319 3.939 -0.171 1.00 85.56 210 GLY A O 1
ATOM 1572 N N . ARG A 1 211 ? -20.217 2.365 -1.781 1.00 90.38 211 ARG A N 1
ATOM 1573 C CA . ARG A 1 211 ? -18.790 2.557 -2.103 1.00 90.38 211 ARG A CA 1
ATOM 1574 C C . ARG A 1 211 ? -18.494 3.994 -2.547 1.00 90.38 211 ARG A C 1
ATOM 1576 O O . ARG A 1 211 ? -19.217 4.577 -3.356 1.00 90.38 211 ARG A O 1
ATOM 1583 N N . SER A 1 212 ? -17.394 4.552 -2.055 1.00 91.06 212 SER A N 1
ATOM 1584 C CA . SER A 1 212 ? -16.780 5.781 -2.558 1.00 91.06 212 SER A CA 1
ATOM 1585 C C . SER A 1 212 ? -15.600 5.466 -3.464 1.00 91.06 212 SER A C 1
ATOM 1587 O O . SER A 1 212 ? -14.796 4.591 -3.147 1.00 91.06 212 SER A O 1
ATOM 1589 N N . LEU A 1 213 ? -15.488 6.216 -4.560 1.00 93.75 213 LEU A N 1
ATOM 1590 C CA . LEU A 1 213 ? -14.294 6.244 -5.395 1.00 93.75 213 LEU A CA 1
ATOM 1591 C C . LEU A 1 213 ? -13.349 7.332 -4.887 1.00 93.75 213 LEU A C 1
ATOM 1593 O O . LEU A 1 213 ? -13.710 8.509 -4.878 1.00 93.75 213 LEU A O 1
ATOM 1597 N N . ASN A 1 214 ? -12.151 6.924 -4.489 1.00 94.25 214 ASN A N 1
ATOM 1598 C CA . ASN A 1 214 ? -11.090 7.790 -4.002 1.00 94.25 214 ASN A CA 1
ATOM 1599 C C . ASN A 1 214 ? -9.960 7.817 -5.033 1.00 94.25 214 ASN A C 1
ATOM 1601 O O . ASN A 1 214 ? -9.493 6.765 -5.470 1.00 94.25 214 ASN A O 1
ATOM 1605 N N . LEU A 1 215 ? -9.535 9.022 -5.417 1.00 95.25 215 LEU A N 1
ATOM 1606 C CA . LEU A 1 215 ? -8.326 9.230 -6.207 1.00 95.25 215 LEU A CA 1
ATOM 1607 C C . LEU A 1 215 ? -7.162 9.520 -5.264 1.00 95.25 215 LEU A C 1
ATOM 1609 O O . LEU A 1 215 ? -7.210 10.464 -4.477 1.00 95.25 215 LEU A O 1
ATOM 1613 N N . GLU A 1 216 ? -6.112 8.724 -5.388 1.00 93.81 216 GLU A N 1
ATOM 1614 C CA . GLU A 1 216 ? -4.913 8.783 -4.567 1.00 93.81 216 GLU A CA 1
ATOM 1615 C C . GLU A 1 216 ? -3.705 9.003 -5.475 1.00 93.81 216 GLU A C 1
ATOM 1617 O O . GLU A 1 216 ? -3.491 8.259 -6.429 1.00 93.81 216 GLU A O 1
ATOM 1622 N N . LEU A 1 217 ? -2.919 10.040 -5.198 1.00 93.94 217 LEU A N 1
ATOM 1623 C CA . LEU A 1 217 ? -1.743 10.397 -5.987 1.00 93.94 217 LEU A CA 1
ATOM 1624 C C . LEU A 1 217 ? -0.509 10.364 -5.093 1.00 93.94 217 LEU A C 1
ATOM 1626 O O . LEU A 1 217 ? -0.549 10.833 -3.955 1.00 93.94 217 LEU A O 1
ATOM 1630 N N . SER A 1 218 ? 0.596 9.842 -5.612 1.00 90.62 218 SER A N 1
ATOM 1631 C CA . SER A 1 218 ? 1.874 9.859 -4.903 1.00 90.62 218 SER A CA 1
ATOM 1632 C C . SER A 1 218 ? 3.031 10.054 -5.870 1.00 90.62 218 SER A C 1
ATOM 1634 O O . SER A 1 218 ? 3.021 9.503 -6.972 1.00 90.62 218 SER A O 1
ATOM 1636 N N . ALA A 1 219 ? 4.047 10.778 -5.419 1.00 91.19 219 ALA A N 1
ATOM 1637 C CA . ALA A 1 219 ? 5.297 10.971 -6.129 1.00 91.19 219 ALA A CA 1
ATOM 1638 C C . ALA A 1 219 ? 6.471 10.666 -5.196 1.00 91.19 219 ALA A C 1
ATOM 1640 O O . ALA A 1 219 ? 6.411 10.982 -4.008 1.00 91.19 219 ALA A O 1
ATOM 1641 N N . ALA A 1 220 ? 7.537 10.084 -5.734 1.00 87.38 220 ALA A N 1
ATOM 1642 C CA . ALA A 1 220 ? 8.799 9.902 -5.029 1.00 87.38 220 ALA A CA 1
ATOM 1643 C C . ALA A 1 220 ? 9.959 10.381 -5.904 1.00 87.38 220 ALA A C 1
ATOM 1645 O O . ALA A 1 220 ? 9.946 10.197 -7.121 1.00 87.38 220 ALA A O 1
ATOM 1646 N N . MET A 1 221 ? 10.958 10.991 -5.275 1.00 88.19 221 MET A N 1
ATOM 1647 C CA . MET A 1 221 ? 12.210 11.392 -5.909 1.00 88.19 221 MET A CA 1
ATOM 1648 C C . MET A 1 221 ? 13.355 10.733 -5.150 1.00 88.19 221 MET A C 1
ATOM 1650 O O . MET A 1 221 ? 13.444 10.855 -3.928 1.00 88.19 221 MET A O 1
ATOM 1654 N N . PHE A 1 222 ? 14.238 10.057 -5.875 1.00 83.19 222 PHE A N 1
ATOM 1655 C CA . PHE A 1 222 ? 15.419 9.424 -5.301 1.00 83.19 222 PHE A CA 1
ATOM 1656 C C . PHE A 1 222 ? 16.572 10.432 -5.276 1.00 83.19 222 PHE A C 1
ATOM 1658 O O . PHE A 1 222 ? 16.875 11.068 -6.289 1.00 83.19 222 PHE A O 1
ATOM 1665 N N . VAL A 1 223 ? 17.164 10.638 -4.094 1.00 79.75 223 VAL A N 1
ATOM 1666 C CA . VAL A 1 223 ? 18.116 11.740 -3.848 1.00 79.75 223 VAL A CA 1
ATOM 1667 C C . VAL A 1 223 ? 19.586 11.327 -3.750 1.00 79.75 223 VAL A C 1
ATOM 1669 O O . VAL A 1 223 ? 20.440 12.211 -3.703 1.00 79.75 223 VAL A O 1
ATOM 1672 N N . THR A 1 224 ? 19.875 10.029 -3.755 1.00 59.62 224 THR A N 1
ATOM 1673 C CA . THR A 1 224 ? 21.231 9.452 -3.736 1.00 59.62 224 THR A CA 1
ATOM 1674 C C . THR A 1 224 ? 21.962 9.590 -5.057 1.00 59.62 224 THR A C 1
ATOM 1676 O O . THR A 1 224 ? 21.308 9.349 -6.096 1.00 59.62 224 THR A O 1
#

pLDDT: mean 80.56, std 18.4, range [30.91, 98.12]

Sequence (224 aa):
MKSPSRMSIRVCVLLALIGAAPLAVGGSNRLLATGGVMQIEGSAGGGAVPWALIAGLGTDAQIGGSAFCTKVHVQKFELASCGLAIGFHDRVEISYARQRFDLDEIIPGESIGVDVAGIKIRAFGDAVYDQDRWYPQLSVGAQYKRNKDFDFVPALLGARDDADIDLYVAATKVYLAGPFSRTWLMNGTLRATRGNQFGILGFGGDRKDGRSLNLELSAAMFVT

Radius of gyration: 18.17 Å; chains: 1; bounding box: 55×36×53 Å

Secondary structure (DSSP, 8-state):
-PPP--------------------SS---S-TTSSS-BBTTSSBSSBTS--SPPSSS--TT-EEEEEEEEEEEETTEEEEEEEEEEEETTTEEEEEEEEEEE-TTTSTT-EEEEEEEEEEEEEE--TTT-TT-SSPEEEEEEEEEEES-TTTHHHHTT--BSEEEEEEEEEEEEETT-GGG--EEEEEEEEEE-BSGGGTT-B--SS--SPEEEEEEEEEE---

Foldseek 3Di:
DDDPDDDDDDDDDDDDPDPDQWDWPDDAPADGLQAADAALLWAPDDPPDHALWAHARDAQQDKGK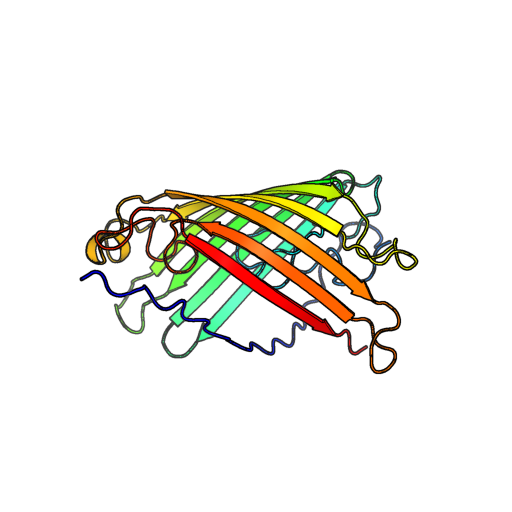YWDWDWDDDDQKIKIKTKMWIGHSRFKIWIKMKIKMDRCSPPNPDIKIKIKTKMKGFPDDDQGPVQVDPFFTKMKMKIKMFIPPCVPQLVVQFADARIDMKIKMKTKHWHCCDPPRWIKMKMKMWIWAQADPSCSSHGAGPVGRGTDIDIDIDMDTDDD